Protein AF-A0A7Z0PFW9-F1 (afdb_monomer)

Mean predicted aligned error: 22.23 Å

Sequence (348 aa):
NENALRTKAEQSELEKTNAKVTALENDKLSKTEASNTYATKDELTTVDNKVATKADQSALDSTDAKVTALENDKLSKTEAATTYVTKAQLDALQPAQIGNRIEENKAAIATKLNVNLDNMTELSDVAKTKFISKLSENASLTAPTKAFITDEFLKNNAVDLIKTNIISDTLSITESNKKVKIELNSDIKTRLDEIGTGVISANETKTVSGSTVHNYVEQKMAESQVVASGIANAVAMASLPVNFADGVHSHGLAASYGNYGSNHAFAFGLSGQGLGITYKLAASVNTQAKFSIGAGLGYMFYKQPEVSTTSNDTNYMKLEQENASLRNELNELKAQIMKMQEMIEKLK

Structure (mmCIF, N/CA/C/O backbone):
data_AF-A0A7Z0PFW9-F1
#
_entry.id   AF-A0A7Z0PFW9-F1
#
loop_
_atom_site.group_PDB
_atom_site.id
_atom_site.type_symbol
_atom_site.label_atom_id
_atom_site.label_alt_id
_atom_site.label_comp_id
_atom_site.label_asym_id
_atom_site.label_entity_id
_atom_site.label_seq_id
_atom_site.pdbx_PDB_ins_code
_atom_site.Cartn_x
_atom_site.Cartn_y
_atom_site.Cartn_z
_atom_site.occupancy
_atom_site.B_iso_or_equiv
_atom_site.auth_seq_id
_atom_site.auth_comp_id
_atom_site.auth_asym_id
_atom_site.auth_atom_id
_atom_site.pdbx_PDB_model_num
ATOM 1 N N . ASN A 1 1 ? -23.260 12.959 218.266 1.00 57.00 1 ASN A N 1
ATOM 2 C CA . ASN A 1 1 ? -22.380 11.936 217.659 1.00 57.00 1 ASN A CA 1
ATOM 3 C C . ASN A 1 1 ? -23.174 11.057 216.682 1.00 57.00 1 ASN A C 1
ATOM 5 O O . ASN A 1 1 ? -23.104 9.842 216.750 1.00 57.00 1 ASN A O 1
ATOM 9 N N . GLU A 1 2 ? -23.965 11.665 215.789 1.00 50.12 2 GLU A N 1
ATOM 10 C CA . GLU A 1 2 ? -24.997 10.949 215.005 1.00 50.12 2 GLU A CA 1
ATOM 11 C C . GLU A 1 2 ? -24.858 11.172 213.487 1.00 50.12 2 GLU A C 1
ATOM 13 O O . GLU A 1 2 ? -25.405 10.430 212.679 1.00 50.12 2 GLU A O 1
ATOM 18 N N . ASN A 1 3 ? -24.048 12.157 213.080 1.00 56.00 3 ASN A N 1
ATOM 19 C CA . ASN A 1 3 ? -23.946 12.585 211.685 1.00 56.00 3 ASN A CA 1
ATOM 20 C C . ASN A 1 3 ? -22.956 11.756 210.843 1.00 56.00 3 ASN A C 1
ATOM 22 O O . ASN A 1 3 ? -23.006 11.813 209.625 1.00 56.00 3 ASN A O 1
ATOM 26 N N . ALA A 1 4 ? -22.082 10.960 211.474 1.00 56.81 4 ALA A N 1
ATOM 27 C CA . ALA A 1 4 ? -21.117 10.095 210.779 1.00 56.81 4 ALA A CA 1
ATOM 28 C C . ALA A 1 4 ? -21.651 8.673 210.495 1.00 56.81 4 ALA A C 1
ATOM 30 O O . ALA A 1 4 ? -21.057 7.934 209.713 1.00 56.81 4 ALA A O 1
ATOM 31 N N . LEU A 1 5 ? -22.773 8.281 211.117 1.00 58.00 5 LEU A N 1
ATOM 32 C CA . LEU A 1 5 ? -23.413 6.974 210.909 1.00 58.00 5 LEU A CA 1
ATOM 33 C C . LEU A 1 5 ? -24.487 7.002 209.808 1.00 58.00 5 LEU A C 1
ATOM 35 O O . LEU A 1 5 ? -24.631 6.009 209.098 1.00 58.00 5 LEU A O 1
ATOM 39 N N . ARG A 1 6 ? -25.175 8.135 209.587 1.00 57.66 6 ARG A N 1
ATOM 40 C CA . ARG A 1 6 ? -26.141 8.275 208.475 1.00 57.66 6 ARG A CA 1
ATOM 41 C C . ARG A 1 6 ? -25.475 8.218 207.097 1.00 57.66 6 ARG A C 1
ATOM 43 O O . ARG A 1 6 ? -26.021 7.609 206.186 1.00 57.66 6 ARG A O 1
ATOM 50 N N . THR A 1 7 ? -24.252 8.727 206.966 1.00 59.88 7 THR A N 1
ATOM 51 C CA . THR A 1 7 ? -23.544 8.807 205.676 1.00 59.88 7 THR A CA 1
ATOM 52 C C . THR A 1 7 ? -23.089 7.443 205.140 1.00 59.88 7 THR A C 1
ATOM 54 O O . THR A 1 7 ? -23.019 7.252 203.930 1.00 59.88 7 THR A O 1
ATOM 57 N N . LYS A 1 8 ? -22.818 6.463 206.016 1.00 65.00 8 LYS A N 1
ATOM 58 C CA . LYS A 1 8 ? -22.448 5.095 205.597 1.00 65.00 8 LYS A CA 1
ATOM 59 C C . LYS A 1 8 ? -23.655 4.227 205.233 1.00 65.00 8 LYS A C 1
ATOM 61 O O . LYS A 1 8 ? -23.526 3.345 204.389 1.00 65.00 8 LYS A O 1
ATOM 66 N N . ALA A 1 9 ? -24.816 4.475 205.841 1.00 66.00 9 ALA A N 1
ATOM 67 C CA . ALA A 1 9 ? -26.046 3.752 205.519 1.00 66.00 9 ALA A CA 1
ATOM 68 C C . ALA A 1 9 ? -26.617 4.180 204.154 1.00 66.00 9 ALA A C 1
ATOM 70 O O . ALA A 1 9 ? -27.020 3.330 203.365 1.00 66.00 9 ALA A O 1
ATOM 71 N N . GLU A 1 10 ? -26.566 5.476 203.835 1.00 64.62 10 GLU A N 1
ATOM 72 C CA . GLU A 1 10 ? -27.053 6.007 202.553 1.00 64.62 10 GLU A CA 1
ATOM 73 C C . GLU A 1 10 ? -26.174 5.582 201.362 1.00 64.62 10 GLU A C 1
ATOM 75 O O . GLU A 1 10 ? -26.704 5.294 200.292 1.00 64.62 10 GLU A O 1
ATOM 80 N N . GLN A 1 11 ? -24.854 5.434 201.541 1.00 63.44 11 GLN A N 1
ATOM 81 C CA . GLN A 1 11 ? -23.968 4.929 200.478 1.00 63.44 11 GLN A CA 1
ATOM 82 C C . GLN A 1 11 ? -24.174 3.437 200.171 1.00 63.44 11 GLN A C 1
ATOM 84 O O . GLN A 1 11 ? -24.093 3.040 199.010 1.00 63.44 11 GLN A O 1
ATOM 89 N N . SER A 1 12 ? -24.500 2.614 201.173 1.00 71.06 12 SER A N 1
ATOM 90 C CA . SER A 1 12 ? -24.729 1.176 200.962 1.00 71.06 12 SER A CA 1
ATOM 91 C C . SER A 1 12 ? -26.055 0.882 200.241 1.00 71.06 12 SER A C 1
ATOM 93 O O . SER A 1 12 ? -26.127 -0.043 199.429 1.00 71.06 12 SER A O 1
ATOM 95 N N . GLU A 1 13 ? -27.092 1.689 200.483 1.00 68.50 13 GLU A N 1
ATOM 96 C CA . GLU A 1 13 ? -28.357 1.623 199.733 1.00 68.50 13 GLU A CA 1
ATOM 97 C C . GLU A 1 13 ? -28.208 2.161 198.300 1.00 68.50 13 GLU A C 1
ATOM 99 O O . GLU A 1 13 ? -28.819 1.624 197.368 1.00 68.50 13 GLU A O 1
ATOM 104 N N . LEU A 1 14 ? -27.326 3.148 198.094 1.00 59.31 14 LEU A N 1
ATOM 105 C CA . LEU A 1 14 ? -26.961 3.629 196.761 1.00 59.31 14 LEU A CA 1
ATOM 106 C C . LEU A 1 14 ? -26.296 2.523 195.919 1.00 59.31 14 LEU A C 1
ATOM 108 O O . LEU A 1 14 ? -26.644 2.346 194.753 1.00 59.31 14 LEU A O 1
ATOM 112 N N . GLU A 1 15 ? -25.402 1.722 196.505 1.00 67.00 15 GLU A N 1
ATOM 113 C CA . GLU A 1 15 ? -24.700 0.638 195.796 1.00 67.00 15 GLU A CA 1
ATOM 114 C C . GLU A 1 15 ? -25.609 -0.549 195.435 1.00 67.00 15 GLU A C 1
ATOM 116 O O . GLU A 1 15 ? -25.518 -1.091 194.330 1.00 67.00 15 GLU A O 1
ATOM 121 N N . LYS A 1 16 ? -26.549 -0.925 196.312 1.00 70.88 16 LYS A N 1
ATOM 122 C CA . LYS A 1 16 ? -27.520 -2.000 196.021 1.00 70.88 16 LYS A CA 1
ATOM 123 C C . LYS A 1 16 ? -28.557 -1.599 194.974 1.00 70.88 16 LYS A C 1
ATOM 125 O O . LYS A 1 16 ? -28.974 -2.441 194.175 1.00 70.88 16 LYS A O 1
ATOM 130 N N . THR A 1 17 ? -28.967 -0.333 194.963 1.00 63.34 17 THR A N 1
ATOM 131 C CA . THR A 1 17 ? -29.949 0.183 193.998 1.00 63.34 17 THR A CA 1
ATOM 132 C C . THR A 1 17 ? -29.336 0.295 192.601 1.00 63.34 17 THR A C 1
ATOM 134 O O . THR A 1 17 ? -29.945 -0.156 191.630 1.00 63.34 17 THR A O 1
ATOM 137 N N . ASN A 1 18 ? -28.090 0.769 192.489 1.00 63.44 18 ASN A N 1
ATOM 138 C CA . ASN A 1 18 ? -27.411 0.890 191.195 1.00 63.44 18 ASN A CA 1
ATOM 139 C C . ASN A 1 18 ? -27.077 -0.469 190.560 1.00 63.44 18 ASN A C 1
ATOM 141 O O . ASN A 1 18 ? -27.227 -0.642 189.347 1.00 63.44 18 ASN A O 1
ATOM 145 N N . ALA A 1 19 ? -26.699 -1.467 191.368 1.00 67.69 19 ALA A N 1
ATOM 146 C CA . ALA A 1 19 ? -26.448 -2.819 190.866 1.00 67.69 19 ALA A CA 1
ATOM 147 C C . ALA A 1 19 ? -27.725 -3.482 190.302 1.00 67.69 19 ALA A C 1
ATOM 149 O O . ALA A 1 19 ? -27.658 -4.224 189.323 1.00 67.69 19 ALA A O 1
ATOM 150 N N . LYS A 1 20 ? -28.903 -3.177 190.867 1.00 64.25 20 LYS A N 1
ATOM 151 C CA . LYS A 1 20 ? -30.201 -3.698 190.399 1.00 64.25 20 LYS A CA 1
ATOM 152 C C . LYS A 1 20 ? -30.701 -3.036 189.114 1.00 64.25 20 LYS A C 1
ATOM 154 O O . LYS A 1 20 ? -31.258 -3.730 188.267 1.00 64.25 20 LYS A O 1
ATOM 159 N N . VAL A 1 21 ? -30.502 -1.728 188.952 1.00 60.81 21 VAL A N 1
ATOM 160 C CA . VAL A 1 21 ? -30.903 -1.011 187.727 1.00 60.81 21 VAL A CA 1
ATOM 161 C C . VAL A 1 21 ? -30.026 -1.432 186.546 1.00 60.81 21 VAL A C 1
ATOM 163 O O . VAL A 1 21 ? -30.547 -1.772 185.487 1.00 60.81 21 VAL A O 1
ATOM 166 N N . THR A 1 22 ? -28.719 -1.579 186.773 1.00 60.53 22 THR A N 1
ATOM 167 C CA . THR A 1 22 ? -27.777 -2.027 185.732 1.00 60.53 22 THR A CA 1
ATOM 168 C C . THR A 1 22 ? -28.041 -3.476 185.282 1.00 60.53 22 THR A C 1
ATOM 170 O O . THR A 1 22 ? -27.814 -3.826 184.124 1.00 60.53 22 THR A O 1
ATOM 173 N N . ALA A 1 23 ? -28.577 -4.333 186.163 1.00 58.25 23 ALA A N 1
ATOM 174 C CA . ALA A 1 23 ? -29.017 -5.682 185.795 1.00 58.25 23 ALA A CA 1
ATOM 175 C C . ALA A 1 23 ? -30.348 -5.694 185.007 1.00 58.25 23 ALA A C 1
ATOM 177 O O . ALA A 1 23 ? -30.547 -6.571 184.170 1.00 58.25 23 ALA A O 1
ATOM 178 N N . LEU A 1 24 ? -31.238 -4.716 185.230 1.00 55.34 24 LEU A N 1
ATOM 179 C CA . LEU A 1 24 ? -32.519 -4.578 184.518 1.00 55.34 24 LEU A CA 1
ATOM 180 C C . LEU A 1 24 ? -32.370 -3.965 183.118 1.00 55.34 24 LEU A C 1
ATOM 182 O O . LEU A 1 24 ? -33.106 -4.349 182.208 1.00 55.34 24 LEU A O 1
ATOM 186 N N . GLU A 1 25 ? -31.427 -3.045 182.922 1.00 55.88 25 GLU A N 1
ATOM 187 C CA . GLU A 1 25 ? -31.182 -2.437 181.607 1.00 55.88 25 GLU A CA 1
ATOM 188 C C . GLU A 1 25 ? -30.473 -3.400 180.646 1.00 55.88 25 GLU A C 1
ATOM 190 O O . GLU A 1 25 ? -30.811 -3.440 179.465 1.00 55.88 25 GLU A O 1
ATOM 195 N N . ASN A 1 26 ? -29.589 -4.268 181.146 1.00 54.38 26 ASN A N 1
ATOM 196 C CA . ASN A 1 26 ? -28.882 -5.223 180.288 1.00 54.38 26 ASN A CA 1
ATOM 197 C C . ASN A 1 26 ? -29.713 -6.466 179.917 1.00 54.38 26 ASN A C 1
ATOM 199 O O . ASN A 1 26 ? -29.501 -7.032 178.845 1.00 54.38 26 ASN A O 1
ATOM 203 N N . ASP A 1 27 ? -30.697 -6.870 180.729 1.00 49.06 27 ASP A N 1
ATOM 204 C CA . ASP A 1 27 ? -31.574 -8.006 180.395 1.00 49.06 27 ASP A CA 1
ATOM 205 C C . ASP A 1 27 ? -32.727 -7.603 179.449 1.00 49.06 27 ASP A C 1
ATOM 207 O O . ASP A 1 27 ? -33.167 -8.425 178.648 1.00 49.06 27 ASP A O 1
ATOM 211 N N . LYS A 1 28 ? -33.160 -6.326 179.448 1.00 50.00 28 LYS A N 1
ATOM 212 C CA . LYS A 1 28 ? -34.142 -5.804 178.470 1.00 50.00 28 LYS A CA 1
ATOM 213 C C . LYS A 1 28 ? -33.554 -5.461 177.101 1.00 50.00 28 LYS A C 1
ATOM 215 O O . LYS A 1 28 ? -34.308 -5.460 176.133 1.00 50.00 28 LYS A O 1
ATOM 220 N N . LEU A 1 29 ? -32.257 -5.154 177.005 1.00 49.47 29 LEU A N 1
ATOM 221 C CA . LEU A 1 29 ? -31.643 -4.788 175.722 1.00 49.47 29 LEU A CA 1
ATOM 222 C C . LEU A 1 29 ? -30.994 -5.963 174.975 1.00 49.47 29 LEU A C 1
ATOM 224 O O . LEU A 1 29 ? -30.866 -5.887 173.758 1.00 49.47 29 LEU A O 1
ATOM 228 N N . SER A 1 30 ? -30.572 -7.032 175.664 1.00 49.16 30 SER A N 1
ATOM 229 C CA . SER A 1 30 ? -29.697 -8.053 175.058 1.00 49.16 30 SER A CA 1
ATOM 230 C C . SER A 1 30 ? -30.355 -9.401 174.764 1.00 49.16 30 SER A C 1
ATOM 232 O O . SER A 1 30 ? -29.762 -10.200 174.039 1.00 49.16 30 SER A O 1
ATOM 234 N N . LYS A 1 31 ? -31.531 -9.708 175.318 1.00 40.88 31 LYS A N 1
ATOM 235 C CA . LYS A 1 31 ? -32.184 -10.999 175.083 1.00 40.88 31 LYS A CA 1
ATOM 236 C C . LYS A 1 31 ? -33.508 -10.782 174.380 1.00 40.88 31 LYS A C 1
ATOM 238 O O . LYS A 1 31 ? -34.440 -10.265 174.989 1.00 40.88 31 LYS A O 1
ATOM 243 N N . THR A 1 32 ? -33.607 -11.334 173.171 1.00 35.94 32 THR A N 1
ATOM 244 C CA . THR A 1 32 ? -34.844 -11.544 172.399 1.00 35.94 32 THR A CA 1
ATOM 245 C C . THR A 1 32 ? -35.189 -10.318 171.533 1.00 35.94 32 THR A C 1
ATOM 247 O O . THR A 1 32 ? -36.011 -9.500 171.909 1.00 35.94 32 THR A O 1
ATOM 250 N N . GLU A 1 33 ? -34.630 -10.090 170.338 1.00 50.50 33 GLU A N 1
ATOM 251 C CA . GLU A 1 33 ? -34.279 -11.040 169.257 1.00 50.50 33 GLU A CA 1
ATOM 252 C C . GLU A 1 33 ? -35.345 -12.112 168.960 1.00 50.50 33 GLU A C 1
ATOM 254 O O . GLU A 1 33 ? -35.126 -13.036 168.183 1.00 50.50 33 GLU A O 1
ATOM 259 N N . ALA A 1 34 ? -36.561 -11.942 169.481 1.00 32.44 34 ALA A N 1
ATOM 260 C CA . ALA A 1 34 ? -37.733 -12.624 168.962 1.00 32.44 34 ALA A CA 1
ATOM 261 C C . ALA A 1 34 ? -38.956 -11.707 169.039 1.00 32.44 34 ALA A C 1
ATOM 263 O O . ALA A 1 34 ? -39.280 -11.161 170.088 1.00 32.44 34 ALA A O 1
ATOM 264 N N . SER A 1 35 ? -39.653 -11.647 167.906 1.00 31.34 35 SER A N 1
ATOM 265 C CA . SER A 1 35 ? -41.076 -11.336 167.764 1.00 31.34 35 SER A CA 1
ATOM 266 C C . SER A 1 35 ? -41.546 -9.871 167.738 1.00 31.34 35 SER A C 1
ATOM 268 O O . SER A 1 35 ? -41.726 -9.239 168.770 1.00 31.34 35 SER A O 1
ATOM 270 N N . ASN A 1 36 ? -42.011 -9.499 166.528 1.00 34.84 36 ASN A N 1
ATOM 271 C CA . ASN A 1 36 ? -43.348 -8.929 166.239 1.00 34.84 36 ASN A CA 1
ATOM 272 C C . ASN A 1 36 ? -43.517 -7.393 166.403 1.00 34.84 36 ASN A C 1
ATOM 274 O O . ASN A 1 36 ? -43.193 -6.853 167.448 1.00 34.84 36 ASN A O 1
ATOM 278 N N . THR A 1 37 ? -44.040 -6.592 165.452 1.00 34.38 37 THR A N 1
ATOM 279 C CA . THR A 1 37 ? -44.914 -6.824 164.273 1.00 34.38 37 THR A CA 1
ATOM 280 C C . THR A 1 37 ? -44.815 -5.651 163.267 1.00 34.38 37 THR A C 1
ATOM 282 O O . THR A 1 37 ? -44.664 -4.502 163.670 1.00 34.38 37 THR A O 1
ATOM 285 N N . TYR A 1 38 ? -44.946 -5.949 161.967 1.00 38.47 38 TYR A N 1
ATOM 286 C CA . TYR A 1 38 ? -45.033 -5.026 160.818 1.00 38.47 38 TYR A CA 1
ATOM 287 C C . TYR A 1 38 ? -46.403 -4.322 160.674 1.00 38.47 38 TYR A C 1
ATOM 289 O O . TYR A 1 38 ? -47.430 -4.941 160.932 1.00 38.47 38 TYR A O 1
ATOM 297 N N . ALA A 1 39 ? -46.422 -3.125 160.072 1.00 37.81 39 ALA A N 1
ATOM 298 C CA . ALA A 1 39 ? -47.445 -2.727 159.089 1.00 37.81 39 ALA A CA 1
ATOM 299 C C . ALA A 1 39 ? -46.747 -2.725 157.709 1.00 37.81 39 ALA A C 1
ATOM 301 O O . ALA A 1 39 ? -45.765 -2.013 157.525 1.00 37.81 39 ALA A O 1
ATOM 302 N N . THR A 1 40 ? -46.821 -3.824 156.951 1.00 44.41 40 THR A N 1
ATOM 303 C CA . THR A 1 40 ? -47.785 -4.292 155.927 1.00 44.41 40 THR A CA 1
ATOM 304 C C . THR A 1 40 ? -47.732 -3.568 154.576 1.00 44.41 40 THR A C 1
ATOM 306 O O . THR A 1 40 ? -47.737 -2.348 154.463 1.00 44.41 40 THR A O 1
ATOM 309 N N . LYS A 1 41 ? -47.673 -4.404 153.533 1.00 49.12 41 LYS A N 1
ATOM 310 C CA . LYS A 1 41 ? -47.563 -4.110 152.098 1.00 49.12 41 LYS A CA 1
ATOM 311 C C . LYS A 1 41 ? -48.699 -3.222 151.563 1.00 49.12 41 LYS A C 1
ATOM 313 O O . LYS A 1 41 ? -48.503 -2.538 150.564 1.00 49.12 41 LYS A O 1
ATOM 318 N N . ASP A 1 42 ? -49.826 -3.184 152.272 1.00 52.62 42 ASP A N 1
ATOM 319 C CA . ASP A 1 42 ? -51.060 -2.543 151.819 1.00 52.62 42 ASP A CA 1
ATOM 320 C C . ASP A 1 42 ? -51.065 -1.012 152.027 1.00 52.62 42 ASP A C 1
ATOM 322 O O . ASP A 1 42 ? -51.610 -0.243 151.223 1.00 52.62 42 ASP A O 1
ATOM 326 N N . GLU A 1 43 ? -50.375 -0.530 153.063 1.00 47.84 43 GLU A N 1
ATOM 327 C CA . GLU A 1 43 ? -50.256 0.909 153.338 1.00 47.84 43 GLU A CA 1
ATOM 328 C C . GLU A 1 43 ? -49.265 1.588 152.378 1.00 47.84 43 GLU A C 1
ATOM 330 O O . GLU A 1 43 ? -49.479 2.734 151.973 1.00 47.84 43 GLU A O 1
ATOM 335 N N . LEU A 1 44 ? -48.252 0.854 151.895 1.00 47.38 44 LEU A N 1
ATOM 336 C CA . LEU A 1 44 ? -47.372 1.325 150.821 1.00 47.38 44 LEU A CA 1
ATOM 337 C C . LEU A 1 44 ? -48.036 1.244 149.433 1.00 47.38 44 LEU A C 1
ATOM 339 O O . LEU A 1 44 ? -47.799 2.134 148.617 1.00 47.38 44 LEU A O 1
ATOM 343 N N . THR A 1 45 ? -48.936 0.280 149.172 1.00 53.41 45 THR A N 1
ATOM 344 C CA . THR A 1 45 ? -49.738 0.274 147.924 1.00 53.41 45 THR A CA 1
ATOM 345 C C . THR A 1 45 ? -50.692 1.464 147.809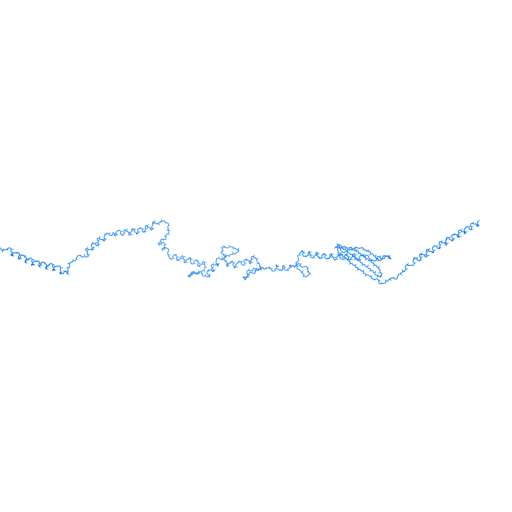 1.00 53.41 45 THR A C 1
ATOM 347 O O . THR A 1 45 ? -51.091 1.838 146.711 1.00 53.41 45 THR A O 1
ATOM 350 N N . THR A 1 46 ? -51.031 2.135 148.912 1.00 53.81 46 THR A N 1
ATOM 351 C CA . THR A 1 46 ? -51.832 3.373 148.853 1.00 53.81 46 THR A CA 1
ATOM 352 C C . THR A 1 46 ? -50.997 4.573 148.378 1.00 53.81 46 THR A C 1
ATOM 354 O O . THR A 1 46 ? -51.527 5.490 147.749 1.00 53.81 46 THR A O 1
ATOM 357 N N . VAL A 1 47 ? -49.678 4.552 148.605 1.00 51.81 47 VAL A N 1
ATOM 358 C CA . VAL A 1 47 ? -48.731 5.522 148.024 1.00 51.81 47 VAL A CA 1
ATOM 359 C C . VAL A 1 47 ? -48.426 5.167 146.562 1.00 51.81 47 VAL A C 1
ATOM 361 O O . VAL A 1 47 ? -48.409 6.067 145.722 1.00 51.81 47 VAL A O 1
ATOM 364 N N . ASP A 1 48 ? -48.321 3.873 146.245 1.00 46.94 48 ASP A N 1
ATOM 365 C CA . ASP A 1 48 ? -48.236 3.329 144.876 1.00 46.94 48 ASP A CA 1
ATOM 366 C C . ASP A 1 48 ? -49.439 3.787 144.012 1.00 46.94 48 ASP A C 1
ATOM 368 O O . ASP A 1 48 ? -49.274 4.291 142.900 1.00 46.94 48 ASP A O 1
ATOM 372 N N . ASN A 1 49 ? -50.651 3.804 144.584 1.00 50.72 49 ASN A N 1
ATOM 373 C CA . ASN A 1 49 ? -51.875 4.245 143.899 1.00 50.72 49 ASN A CA 1
ATOM 374 C C . ASN A 1 49 ? -52.064 5.773 143.795 1.00 50.72 49 ASN A C 1
ATOM 376 O O . ASN A 1 49 ? -52.862 6.227 142.977 1.00 50.72 49 ASN A O 1
ATOM 380 N N . LYS A 1 50 ? -51.346 6.593 144.577 1.00 49.09 50 LYS A N 1
ATOM 381 C CA . LYS A 1 50 ? -51.405 8.072 144.480 1.00 49.09 50 LYS A CA 1
ATOM 382 C C . LYS A 1 50 ? -50.361 8.643 143.515 1.00 49.09 50 LYS A C 1
ATOM 384 O O . LYS A 1 50 ? -50.543 9.741 142.982 1.00 49.09 50 LYS A O 1
ATOM 389 N N . VAL A 1 51 ? -49.283 7.896 143.269 1.00 51.28 51 VAL A N 1
ATOM 390 C CA . VAL A 1 51 ? -48.294 8.193 142.220 1.00 51.28 51 VAL A CA 1
ATOM 391 C C . VAL A 1 51 ? -48.801 7.725 140.847 1.00 51.28 51 VAL A C 1
ATOM 393 O O . VAL A 1 51 ? -48.571 8.419 139.857 1.00 51.28 51 VAL A O 1
ATOM 396 N N . ALA A 1 52 ? -49.623 6.667 140.800 1.00 49.22 52 ALA A N 1
ATOM 397 C CA . ALA A 1 52 ? -50.350 6.228 139.602 1.00 49.22 52 ALA A CA 1
ATOM 398 C C . ALA A 1 52 ? -51.342 7.269 139.023 1.00 49.22 52 ALA A C 1
ATOM 400 O O . ALA A 1 52 ? -51.781 7.131 137.888 1.00 49.22 52 ALA A O 1
ATOM 401 N N . THR A 1 53 ? -51.675 8.339 139.757 1.00 49.38 53 THR A N 1
ATOM 402 C CA . THR A 1 53 ? -52.678 9.347 139.346 1.00 49.38 53 THR A CA 1
ATOM 403 C C . THR A 1 53 ? -52.105 10.699 138.885 1.00 49.38 53 THR A C 1
ATOM 405 O O . THR A 1 53 ? -52.847 11.675 138.812 1.00 49.38 53 THR A O 1
ATOM 408 N N . LYS A 1 54 ? -50.796 10.809 138.594 1.00 45.59 54 LYS A N 1
ATOM 409 C CA . LYS A 1 54 ? -50.179 12.053 138.059 1.00 45.59 54 LYS A CA 1
ATOM 410 C C . LYS A 1 54 ? -49.382 11.902 136.759 1.00 45.59 54 LYS A C 1
ATOM 412 O O . LYS A 1 54 ? -48.914 12.906 136.227 1.00 45.59 54 LYS A O 1
ATOM 417 N N . ALA A 1 55 ? -49.276 10.694 136.215 1.00 51.09 55 ALA A N 1
ATOM 418 C CA . ALA A 1 55 ? -49.070 10.515 134.784 1.00 51.09 55 ALA A CA 1
ATOM 419 C C . ALA A 1 55 ? -50.467 10.414 134.162 1.00 51.09 55 ALA A C 1
ATOM 421 O O . ALA A 1 55 ? -51.096 9.364 134.207 1.00 51.09 55 ALA A O 1
ATOM 422 N N . ASP A 1 56 ? -51.001 11.545 133.703 1.00 53.31 56 ASP A N 1
ATOM 423 C CA . ASP A 1 56 ? -52.322 11.641 133.084 1.00 53.31 56 ASP A CA 1
ATOM 424 C C . ASP A 1 56 ? -52.443 10.633 131.926 1.00 53.31 56 ASP A C 1
ATOM 426 O O . ASP A 1 56 ? -51.919 10.859 130.834 1.00 53.31 56 ASP A O 1
ATOM 430 N N . GLN A 1 57 ? -53.172 9.534 132.132 1.00 54.19 57 GLN A N 1
ATOM 431 C CA . GLN A 1 57 ? -53.583 8.640 131.044 1.00 54.19 57 GLN A CA 1
ATOM 432 C C . GLN A 1 57 ? -54.356 9.431 129.971 1.00 54.19 57 GLN A C 1
ATOM 434 O O . GLN A 1 57 ? -54.217 9.167 128.786 1.00 54.19 57 GLN A O 1
ATOM 439 N N . SER A 1 58 ? -55.057 10.501 130.368 1.00 55.81 58 SER A N 1
ATOM 440 C CA . SER A 1 58 ? -55.689 11.465 129.459 1.00 55.81 58 SER A CA 1
ATOM 441 C C . SER A 1 58 ? -54.686 12.256 128.597 1.00 55.81 58 SER A C 1
ATOM 443 O O . SER A 1 58 ? -54.974 12.581 127.446 1.00 55.81 58 SER A O 1
ATOM 445 N N . ALA A 1 59 ? -53.482 12.535 129.109 1.00 55.34 59 ALA A N 1
ATOM 446 C CA . ALA A 1 59 ? -52.406 13.189 128.372 1.00 55.34 59 ALA A CA 1
ATOM 447 C C . ALA A 1 59 ? -51.696 12.200 127.443 1.00 55.34 59 ALA A C 1
ATOM 449 O O . ALA A 1 59 ? -51.311 12.603 126.346 1.00 55.34 59 ALA A O 1
ATOM 450 N N . LEU A 1 60 ? -51.586 10.925 127.830 1.00 53.75 60 LEU A N 1
ATOM 451 C CA . LEU A 1 60 ? -51.042 9.857 126.988 1.00 53.75 60 LEU A CA 1
ATOM 452 C C . LEU A 1 60 ? -52.003 9.507 125.838 1.00 53.75 60 LEU A C 1
ATOM 454 O O . LEU A 1 60 ? -51.589 9.539 124.684 1.00 53.75 60 LEU A O 1
ATOM 458 N N . ASP A 1 61 ? -53.298 9.350 126.122 1.00 59.19 61 ASP A N 1
ATOM 459 C CA . ASP A 1 61 ? -54.340 9.089 125.120 1.00 59.19 61 ASP A CA 1
ATOM 460 C C . ASP A 1 61 ? -54.572 10.311 124.207 1.00 59.19 61 ASP A C 1
ATOM 462 O O . ASP A 1 61 ? -54.809 10.162 123.007 1.00 59.19 61 ASP A O 1
ATOM 466 N N . SER A 1 62 ? -54.438 11.546 124.723 1.00 56.75 62 SER A N 1
ATOM 467 C CA . SER A 1 62 ? -54.473 12.749 123.870 1.00 56.75 62 SER A CA 1
ATOM 468 C C . SER A 1 62 ?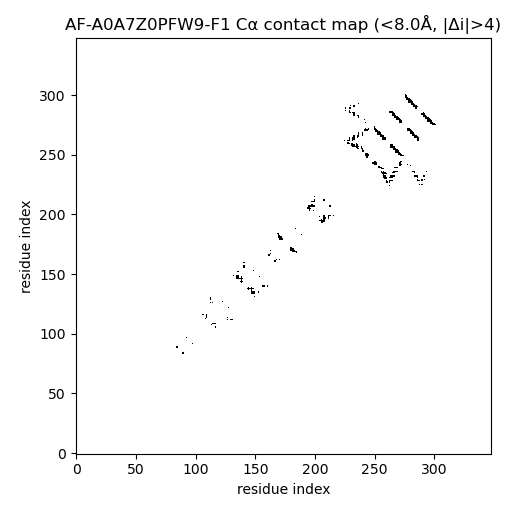 -53.196 12.941 123.052 1.00 56.75 62 SER A C 1
ATOM 470 O O . SER A 1 62 ? -53.251 13.589 122.008 1.00 56.75 62 SER A O 1
ATOM 472 N N . THR A 1 63 ? -52.057 12.400 123.497 1.00 56.41 63 THR A N 1
ATOM 473 C CA . THR A 1 63 ? -50.803 12.415 122.731 1.00 56.41 63 THR A CA 1
ATOM 474 C C . THR A 1 63 ? -50.860 11.374 121.623 1.00 56.41 63 THR A C 1
ATOM 476 O O . THR A 1 63 ? -50.526 11.722 120.499 1.00 56.41 63 THR A O 1
ATOM 479 N N . ASP A 1 64 ? -51.395 10.179 121.876 1.00 57.59 64 ASP A N 1
ATOM 480 C CA . ASP A 1 64 ? -51.631 9.163 120.842 1.00 57.59 64 ASP A CA 1
ATOM 481 C C . ASP A 1 64 ? -52.661 9.650 119.812 1.00 57.59 64 ASP A C 1
ATOM 483 O O . ASP A 1 64 ? -52.394 9.642 118.613 1.00 57.59 64 ASP A O 1
ATOM 487 N N . ALA A 1 65 ? -53.778 10.239 120.258 1.00 59.09 65 ALA A N 1
ATOM 488 C CA . ALA A 1 65 ? -54.761 10.837 119.354 1.00 59.09 65 ALA A CA 1
ATOM 489 C C . ALA A 1 65 ? -54.205 12.044 118.571 1.00 59.09 65 ALA A C 1
ATOM 491 O O . ALA A 1 65 ? -54.558 12.232 117.406 1.00 59.09 65 ALA A O 1
ATOM 492 N N . LYS A 1 66 ? -53.316 12.859 119.163 1.00 59.81 66 LYS A N 1
ATOM 493 C CA . LYS A 1 66 ? -52.628 13.959 118.459 1.00 59.81 66 LYS A CA 1
ATOM 494 C C . LYS A 1 66 ? -51.531 13.464 117.523 1.00 59.81 66 LYS A C 1
ATOM 496 O O . LYS A 1 66 ? -51.338 14.096 116.493 1.00 59.81 66 LYS A O 1
ATOM 501 N N . VAL A 1 67 ? -50.841 12.368 117.835 1.00 59.22 67 VAL A N 1
ATOM 502 C CA . VAL A 1 67 ? -49.849 11.727 116.958 1.00 59.22 67 VAL A CA 1
ATOM 503 C C . VAL A 1 67 ? -50.557 11.097 115.762 1.00 59.22 67 VAL A C 1
ATOM 505 O O . VAL A 1 67 ? -50.191 11.408 114.634 1.00 59.22 67 VAL A O 1
ATOM 508 N N . THR A 1 68 ? -51.656 10.367 115.969 1.00 59.91 68 THR A N 1
ATOM 509 C CA . THR A 1 68 ? -52.485 9.827 114.879 1.00 59.91 68 THR A CA 1
ATOM 510 C C . THR A 1 68 ? -53.153 10.939 114.056 1.00 59.91 68 THR A C 1
ATOM 512 O O . THR A 1 68 ? -53.243 10.841 112.833 1.00 59.91 68 THR A O 1
ATOM 515 N N . ALA A 1 69 ? -53.589 12.038 114.684 1.00 60.12 69 ALA A N 1
ATOM 516 C CA . ALA A 1 69 ? -54.115 13.199 113.964 1.00 60.12 69 ALA A CA 1
ATOM 517 C C . ALA A 1 69 ? -53.020 13.972 113.206 1.00 60.12 69 ALA A C 1
ATOM 519 O O . ALA A 1 69 ? -53.284 14.429 112.103 1.00 60.12 69 ALA A O 1
ATOM 520 N N . LEU A 1 70 ? -51.795 14.090 113.734 1.00 56.28 70 LEU A N 1
ATOM 521 C CA . LEU A 1 70 ? -50.653 14.717 113.050 1.00 56.28 70 LEU A CA 1
ATOM 522 C C . LEU A 1 70 ? -50.094 13.844 111.919 1.00 56.28 70 LEU A C 1
ATOM 524 O O . LEU A 1 70 ? -49.657 14.395 110.911 1.00 56.28 70 LEU A O 1
ATOM 528 N N . GLU A 1 71 ? -50.117 12.517 112.051 1.00 55.16 71 GLU A N 1
ATOM 529 C CA . GLU A 1 71 ? -49.773 11.579 110.975 1.00 55.16 71 GLU A CA 1
ATOM 530 C C . GLU A 1 71 ? -50.801 11.646 109.842 1.00 55.16 71 GLU A C 1
ATOM 532 O O . GLU A 1 71 ? -50.409 11.764 108.683 1.00 55.16 71 GLU A O 1
ATOM 537 N N . ASN A 1 72 ? -52.098 11.700 110.162 1.00 54.44 72 ASN A N 1
ATOM 538 C CA . ASN A 1 72 ? -53.159 11.862 109.164 1.00 54.44 72 ASN A CA 1
ATOM 539 C C . ASN A 1 72 ? -53.213 13.284 108.558 1.00 54.44 72 ASN A C 1
ATOM 541 O O . ASN A 1 72 ? -53.491 13.432 107.368 1.00 54.44 72 ASN A O 1
ATOM 545 N N . ASP A 1 73 ? -52.891 14.338 109.321 1.00 49.75 73 ASP A N 1
ATOM 546 C CA . ASP A 1 73 ? -52.857 15.726 108.827 1.00 49.75 73 ASP A CA 1
ATOM 547 C C . ASP A 1 73 ? -51.595 16.011 107.986 1.00 49.75 73 ASP A C 1
ATOM 549 O O . ASP A 1 73 ? -51.695 16.667 106.950 1.00 49.75 73 ASP A O 1
ATOM 553 N N . LYS A 1 74 ? -50.424 15.445 108.337 1.00 49.66 74 LYS A N 1
ATOM 554 C CA . LYS A 1 74 ? -49.213 15.486 107.484 1.00 49.66 74 LYS A CA 1
ATOM 555 C C . LYS A 1 74 ? -49.373 14.687 106.190 1.00 49.66 74 LYS A C 1
ATOM 557 O O . LYS A 1 74 ? -48.768 15.072 105.187 1.00 49.66 74 LYS A O 1
ATOM 562 N N . LEU A 1 75 ? -50.189 13.627 106.195 1.00 45.44 75 LEU A N 1
ATOM 563 C CA . LEU A 1 75 ? -50.547 12.888 104.981 1.00 45.44 75 LEU A CA 1
ATOM 564 C C . LEU A 1 75 ? -51.534 13.660 104.090 1.00 45.44 75 LEU A C 1
ATOM 566 O O . LEU A 1 75 ? -51.501 13.469 102.879 1.00 45.44 75 LEU A O 1
ATOM 570 N N . SER A 1 76 ? -52.382 14.534 104.655 1.00 48.69 76 SER A N 1
ATOM 571 C CA . SER A 1 76 ? -53.383 15.290 103.878 1.00 48.69 76 SER A CA 1
ATOM 572 C C . SER A 1 76 ? -52.948 16.699 103.450 1.00 48.69 76 SER A C 1
ATOM 574 O O . SER A 1 76 ? -53.484 17.223 102.481 1.00 48.69 76 SER A O 1
ATOM 576 N N . LYS A 1 77 ? -51.962 17.322 104.119 1.00 46.91 77 LYS A N 1
ATOM 577 C CA . LYS A 1 77 ? -51.590 18.736 103.878 1.00 46.91 77 LYS A CA 1
ATOM 578 C C . LYS A 1 77 ? -50.252 18.985 103.185 1.00 46.91 77 LYS A C 1
ATOM 580 O O . LYS A 1 77 ? -49.915 20.141 102.948 1.00 46.91 77 LYS A O 1
ATOM 585 N N . THR A 1 78 ? -49.521 17.947 102.779 1.00 41.53 78 THR A N 1
ATOM 586 C CA . THR A 1 78 ? -48.426 18.111 101.799 1.00 41.53 78 THR A CA 1
ATOM 587 C C . THR A 1 78 ? -48.922 17.793 100.385 1.00 41.53 78 THR A C 1
ATOM 589 O O . THR A 1 78 ? -48.277 17.096 99.608 1.00 41.53 78 THR A O 1
ATOM 592 N N . GLU A 1 79 ? -50.092 18.330 100.038 1.00 47.38 79 GLU A N 1
ATOM 593 C CA . GLU A 1 79 ? -50.520 18.541 98.658 1.00 47.38 79 GLU A CA 1
ATOM 594 C C . GLU A 1 79 ? -49.749 19.734 98.078 1.00 47.38 79 GLU A C 1
ATOM 596 O O . GLU A 1 79 ? -50.249 20.846 97.935 1.00 47.38 79 GLU A O 1
ATOM 601 N N . ALA A 1 80 ? -48.486 19.497 97.741 1.00 42.97 80 ALA A N 1
ATOM 602 C CA . ALA A 1 80 ? -47.788 20.283 96.738 1.00 42.97 80 ALA A CA 1
ATOM 603 C C . ALA A 1 80 ? -46.934 19.326 95.901 1.00 42.97 80 ALA A C 1
ATOM 605 O O . ALA A 1 80 ? -45.774 19.061 96.194 1.00 42.97 80 ALA A O 1
ATOM 606 N N . ALA A 1 81 ? -47.571 18.791 94.858 1.00 49.31 81 ALA A N 1
ATOM 607 C CA . ALA A 1 81 ? -46.935 18.263 93.656 1.00 49.31 81 ALA A CA 1
ATOM 608 C C . ALA A 1 81 ? -45.828 17.209 93.859 1.00 49.31 81 ALA A C 1
ATOM 610 O O . ALA A 1 81 ? -44.681 17.418 93.487 1.00 49.31 81 ALA A O 1
ATOM 611 N N . THR A 1 82 ? -46.187 16.019 94.338 1.00 40.50 82 THR A N 1
ATOM 612 C CA . THR A 1 82 ? -45.546 14.771 93.886 1.00 40.50 82 THR A CA 1
ATOM 613 C C . THR A 1 82 ? -46.561 13.636 93.984 1.00 40.50 82 THR A C 1
ATOM 615 O O . THR A 1 82 ? -47.053 13.309 95.059 1.00 40.50 82 THR A O 1
ATOM 618 N N . THR A 1 83 ? -46.930 13.059 92.841 1.00 43.66 83 THR A N 1
ATOM 619 C CA . THR A 1 83 ? -47.834 11.908 92.753 1.00 43.66 83 THR A CA 1
ATOM 620 C C . THR A 1 83 ? -47.134 10.673 93.322 1.00 43.66 83 THR A C 1
ATOM 622 O O . THR A 1 83 ? -46.484 9.933 92.588 1.00 43.66 83 THR A O 1
ATOM 625 N N . TYR A 1 84 ? -47.240 10.446 94.630 1.00 47.28 84 TYR A N 1
ATOM 626 C CA . TYR A 1 84 ? -46.907 9.155 95.226 1.00 47.28 84 TYR A CA 1
ATOM 627 C C . TYR A 1 84 ? -48.150 8.267 95.214 1.00 47.28 84 TYR A C 1
ATOM 629 O O . TYR A 1 84 ? -49.213 8.641 95.704 1.00 47.28 84 TYR A O 1
ATOM 637 N N . VAL A 1 85 ? -48.003 7.090 94.609 1.00 53.34 85 VAL A N 1
ATOM 638 C CA . VAL A 1 85 ? -49.025 6.040 94.560 1.00 53.34 85 VAL A CA 1
ATOM 639 C C . VAL A 1 85 ? -49.327 5.586 95.992 1.00 53.34 85 VAL A C 1
ATOM 641 O O . VAL A 1 85 ? -48.409 5.234 96.734 1.00 53.34 85 VAL A O 1
ATOM 644 N N . THR A 1 86 ? -50.596 5.597 96.404 1.00 53.78 86 THR A N 1
ATOM 645 C CA . THR A 1 86 ? -50.989 5.147 97.750 1.00 53.78 86 THR A CA 1
ATOM 646 C C . THR A 1 86 ? -50.778 3.638 97.903 1.00 53.78 86 THR A C 1
ATOM 648 O O . THR A 1 86 ? -50.833 2.895 96.926 1.00 53.78 86 THR A O 1
ATOM 651 N N . LYS A 1 87 ? -50.592 3.138 99.134 1.00 52.91 87 LYS A N 1
ATOM 652 C CA . LYS A 1 87 ? -50.497 1.689 99.401 1.00 52.91 87 LYS A CA 1
ATOM 653 C C . LYS A 1 87 ? -51.721 0.928 98.866 1.00 52.91 87 LYS A C 1
ATOM 655 O O . LYS A 1 87 ? -51.559 -0.122 98.267 1.00 52.91 87 LYS A O 1
ATOM 660 N N . ALA A 1 88 ? -52.912 1.524 98.945 1.00 57.97 88 ALA A N 1
ATOM 661 C CA . ALA A 1 88 ? -54.132 0.991 98.342 1.00 57.97 88 ALA A CA 1
ATOM 662 C C . ALA A 1 88 ? -54.122 1.017 96.801 1.00 57.97 88 ALA A C 1
ATOM 664 O O . ALA A 1 88 ? -54.650 0.101 96.188 1.00 57.97 88 ALA A O 1
ATOM 665 N N . GLN A 1 89 ? -53.514 2.020 96.157 1.00 62.72 89 GLN A N 1
ATOM 666 C CA . GLN A 1 89 ? -53.322 2.046 94.698 1.00 62.72 89 GLN A CA 1
ATOM 667 C C . GLN A 1 89 ? -52.242 1.049 94.237 1.00 62.72 89 GLN A C 1
ATOM 669 O O . GLN A 1 89 ? -52.379 0.452 93.172 1.00 62.72 89 GLN A O 1
ATOM 674 N N . LEU A 1 90 ? -51.203 0.827 95.048 1.00 57.34 90 LEU A N 1
ATOM 675 C CA . LEU A 1 90 ? -50.171 -0.187 94.821 1.00 57.34 90 LEU A CA 1
ATOM 676 C C . LEU A 1 90 ? -50.707 -1.611 95.048 1.00 57.34 90 LEU A C 1
ATOM 678 O O . LEU A 1 90 ? -50.339 -2.518 94.316 1.00 57.34 90 LEU A O 1
ATOM 682 N N . ASP A 1 91 ? -51.613 -1.796 96.008 1.00 58.41 91 ASP A N 1
ATOM 683 C CA . ASP A 1 91 ? -52.290 -3.071 96.267 1.00 58.41 91 ASP A CA 1
ATOM 684 C C . ASP A 1 91 ? -53.485 -3.295 95.298 1.00 58.41 91 ASP A C 1
ATOM 686 O O . ASP A 1 91 ? -53.863 -4.435 95.013 1.00 58.41 91 ASP A O 1
ATOM 690 N N . ALA A 1 92 ? -54.058 -2.223 94.725 1.00 59.62 92 ALA A N 1
ATOM 691 C CA . ALA A 1 92 ? -55.040 -2.279 93.632 1.00 59.62 92 ALA A CA 1
ATOM 692 C C . ALA A 1 92 ? -54.398 -2.586 92.269 1.00 59.62 92 ALA A C 1
ATOM 694 O O . ALA A 1 92 ? -55.054 -3.185 91.414 1.00 59.62 92 ALA A O 1
ATOM 695 N N . LEU A 1 93 ? -53.110 -2.270 92.084 1.00 57.53 93 LEU A N 1
ATOM 696 C CA . LEU A 1 93 ? -52.252 -2.936 91.102 1.00 57.53 93 LEU A CA 1
ATOM 697 C C . LEU A 1 93 ? -52.000 -4.365 91.590 1.00 57.53 93 LEU A C 1
ATOM 699 O O . LEU A 1 93 ? -50.922 -4.708 92.068 1.00 57.53 93 LEU A O 1
ATOM 703 N N . GLN A 1 94 ? -53.027 -5.208 91.498 1.00 60.28 94 GLN A N 1
ATOM 704 C CA . GLN A 1 94 ? -52.915 -6.621 91.833 1.00 60.28 94 GLN A CA 1
ATOM 705 C C . GLN A 1 94 ? -51.666 -7.182 91.133 1.00 60.28 94 GLN A C 1
ATOM 707 O O . GLN A 1 94 ? -51.529 -6.979 89.921 1.00 60.28 94 GLN A O 1
ATOM 712 N N . PRO A 1 95 ? -50.772 -7.913 91.823 1.00 60.44 95 PRO A N 1
ATOM 713 C CA . PRO A 1 95 ? -49.661 -8.612 91.176 1.00 60.44 95 PRO A CA 1
ATOM 714 C C . PRO A 1 95 ? -50.130 -9.437 89.968 1.00 60.44 95 PRO A C 1
ATOM 716 O O . PRO A 1 95 ? -49.422 -9.551 88.974 1.00 60.44 95 PRO A O 1
ATOM 719 N N . ALA A 1 96 ? -51.380 -9.910 90.015 1.00 62.91 96 ALA A N 1
ATOM 720 C CA . ALA A 1 96 ? -52.084 -10.540 88.910 1.00 62.91 96 ALA A CA 1
ATOM 721 C C . ALA A 1 96 ? -52.313 -9.619 87.697 1.00 62.91 96 ALA A C 1
ATOM 723 O O . ALA A 1 96 ? -52.132 -10.069 86.583 1.00 62.91 96 ALA A O 1
ATOM 724 N N . GLN A 1 97 ? -52.668 -8.339 87.847 1.00 68.69 97 GLN A N 1
ATOM 725 C CA . GLN A 1 97 ? -52.848 -7.426 86.705 1.00 68.69 97 GLN A CA 1
ATOM 726 C C . GLN A 1 97 ? -51.522 -7.057 86.028 1.00 68.69 97 GLN A C 1
ATOM 728 O O . GLN A 1 97 ? -51.474 -6.956 84.802 1.00 68.69 97 GLN A O 1
ATOM 733 N N . ILE A 1 98 ? -50.447 -6.887 86.804 1.00 67.69 98 ILE A N 1
ATOM 734 C CA . ILE A 1 98 ? -49.096 -6.673 86.260 1.00 67.69 98 ILE A CA 1
ATOM 735 C C . ILE A 1 98 ? -48.587 -7.963 85.602 1.00 67.69 98 ILE A C 1
ATOM 737 O O . ILE A 1 98 ? -48.114 -7.913 84.469 1.00 67.69 98 ILE A O 1
ATOM 741 N N . GLY A 1 99 ? -48.754 -9.115 86.258 1.00 72.38 99 GLY A N 1
ATOM 742 C CA . GLY A 1 99 ? -48.424 -10.430 85.706 1.00 72.38 99 GLY A CA 1
ATOM 743 C C . GLY A 1 99 ? -49.194 -10.733 84.420 1.00 72.38 99 GLY A C 1
ATOM 744 O O . GLY A 1 99 ? -48.586 -11.086 83.417 1.00 72.38 99 GLY A O 1
ATOM 745 N N . ASN A 1 100 ? -50.504 -10.476 84.400 1.00 78.56 100 ASN A N 1
ATOM 746 C CA . ASN A 1 100 ? -51.345 -10.634 83.213 1.00 78.56 100 ASN A CA 1
ATOM 747 C C . ASN A 1 100 ? -50.866 -9.732 82.075 1.00 78.56 100 ASN A C 1
ATOM 749 O O . ASN A 1 100 ? -50.753 -10.198 80.950 1.00 78.56 100 ASN A O 1
ATOM 753 N N . ARG A 1 101 ? -50.511 -8.468 82.349 1.00 77.12 101 ARG A N 1
ATOM 754 C CA . ARG A 1 101 ? -49.987 -7.561 81.315 1.00 77.12 101 ARG A CA 1
ATOM 755 C C . ARG A 1 101 ? -48.627 -8.013 80.775 1.00 77.12 101 ARG A C 1
ATOM 757 O O . ARG A 1 101 ? -48.356 -7.850 79.587 1.00 77.12 101 ARG A O 1
ATOM 764 N N . ILE A 1 102 ? -47.763 -8.551 81.636 1.00 79.06 102 ILE A N 1
ATOM 765 C CA . ILE A 1 102 ? -46.466 -9.112 81.240 1.00 79.06 102 ILE A CA 1
ATOM 766 C C . ILE A 1 102 ? -46.681 -10.329 80.340 1.00 79.06 102 ILE A C 1
ATOM 768 O O . ILE A 1 102 ? -46.090 -10.378 79.264 1.00 79.06 102 ILE A O 1
ATOM 772 N N . GLU A 1 103 ? -47.564 -11.251 80.718 1.00 81.25 103 GLU A N 1
ATOM 773 C CA . GLU A 1 103 ? -47.873 -12.438 79.915 1.00 81.25 103 GLU A CA 1
ATOM 774 C C . GLU A 1 103 ? -48.603 -12.088 78.609 1.00 81.25 103 GLU A C 1
ATOM 776 O O . GLU A 1 103 ? -48.271 -12.635 77.561 1.00 81.25 103 GLU A O 1
ATOM 781 N N . GLU A 1 104 ? -49.513 -11.110 78.612 1.00 82.56 104 GLU A N 1
ATOM 782 C CA . GLU A 1 104 ? -50.155 -10.573 77.402 1.00 82.56 104 GLU A CA 1
ATOM 783 C C . GLU A 1 104 ? -49.121 -9.972 76.438 1.00 82.56 104 GLU A C 1
ATOM 785 O O . GLU A 1 104 ? -49.119 -10.280 75.244 1.00 82.56 104 GLU A O 1
ATOM 790 N N . ASN A 1 105 ? -48.204 -9.144 76.945 1.00 81.06 105 ASN A N 1
ATOM 791 C CA . ASN A 1 105 ? -47.146 -8.546 76.133 1.00 81.06 105 ASN A CA 1
ATOM 792 C C . ASN A 1 105 ? -46.148 -9.598 75.637 1.00 81.06 105 ASN A C 1
ATOM 794 O O . ASN A 1 105 ? -45.731 -9.550 74.479 1.00 81.06 105 ASN A O 1
ATOM 798 N N . LYS A 1 106 ? -45.795 -10.576 76.476 1.00 79.94 106 LYS A N 1
ATOM 799 C CA . LYS A 1 106 ? -44.933 -11.704 76.112 1.00 79.94 106 LYS A CA 1
ATOM 800 C C . LYS A 1 106 ? -45.588 -12.551 75.024 1.00 79.94 106 LYS A C 1
ATOM 802 O O . LYS A 1 106 ? -44.953 -12.798 74.004 1.00 79.94 106 LYS A O 1
ATOM 807 N N . ALA A 1 107 ? -46.865 -12.897 75.157 1.00 80.62 107 ALA A N 1
ATOM 808 C CA . ALA A 1 107 ? -47.628 -13.612 74.136 1.00 80.62 107 ALA A CA 1
ATOM 809 C C . ALA A 1 107 ? -47.745 -12.807 72.830 1.00 80.62 107 ALA A C 1
ATOM 811 O O . ALA A 1 107 ? -47.582 -13.360 71.738 1.00 80.62 107 ALA A O 1
ATOM 812 N N . ALA A 1 108 ? -47.961 -11.492 72.915 1.00 80.88 108 ALA A N 1
ATOM 813 C CA . ALA A 1 108 ? -48.017 -10.616 71.748 1.00 80.88 108 ALA A CA 1
ATOM 814 C C . ALA A 1 108 ? -46.667 -10.537 71.014 1.00 80.88 108 ALA A C 1
ATOM 816 O O . ALA A 1 108 ? -46.633 -10.591 69.782 1.00 80.88 108 ALA A O 1
ATOM 817 N N . ILE A 1 109 ? -45.552 -10.444 71.745 1.00 76.88 109 ILE A N 1
ATOM 818 C CA . ILE A 1 109 ? -44.195 -10.447 71.178 1.00 76.88 109 ILE A CA 1
ATOM 819 C C . ILE A 1 109 ? -43.867 -11.829 70.596 1.00 76.88 109 ILE A C 1
ATOM 821 O O . ILE A 1 109 ? -43.442 -11.904 69.443 1.00 76.88 109 ILE A O 1
ATOM 825 N N . ALA A 1 110 ? -44.134 -12.911 71.334 1.00 75.88 110 ALA A N 1
ATOM 826 C CA . ALA A 1 110 ? -43.969 -14.297 70.886 1.00 75.88 110 ALA A CA 1
ATOM 827 C C . ALA A 1 110 ? -44.722 -14.557 69.581 1.00 75.88 110 ALA A C 1
ATOM 829 O O . ALA A 1 110 ? -44.164 -15.126 68.650 1.00 75.88 110 ALA A O 1
ATOM 830 N N . THR A 1 111 ? -45.960 -14.073 69.472 1.00 77.81 111 THR A N 1
ATOM 831 C CA . THR A 1 111 ? -46.792 -14.227 68.271 1.00 77.81 111 THR A CA 1
ATOM 832 C C . THR A 1 111 ? -46.260 -13.394 67.105 1.00 77.81 111 THR A C 1
ATOM 834 O O . THR A 1 111 ? -46.102 -13.905 65.995 1.00 77.81 111 THR A O 1
ATOM 837 N N . LYS A 1 112 ? -45.917 -12.118 67.338 1.00 72.81 112 LYS A N 1
ATOM 838 C CA . LYS A 1 112 ? -45.369 -11.232 66.293 1.00 72.81 112 LYS A CA 1
ATOM 839 C C . LYS A 1 112 ? -44.027 -11.732 65.754 1.00 72.81 112 LYS A C 1
ATOM 841 O O . LYS A 1 112 ? -43.788 -11.653 64.547 1.00 72.81 112 LYS A O 1
ATOM 846 N N . LEU A 1 113 ? -43.180 -12.279 66.620 1.00 68.62 113 LEU A N 1
ATOM 847 C CA . LEU A 1 113 ? -41.880 -12.852 66.263 1.00 68.62 113 LEU A CA 1
ATOM 848 C C . LEU A 1 113 ? -41.969 -14.342 65.870 1.00 68.62 113 LEU A C 1
ATOM 850 O O . LEU A 1 113 ? -41.045 -14.870 65.256 1.00 68.62 113 LEU A O 1
ATOM 854 N N . ASN A 1 114 ? -43.102 -14.999 66.141 1.00 69.06 114 ASN A N 1
ATOM 855 C CA . ASN A 1 114 ? -43.344 -16.437 65.991 1.00 69.06 114 ASN A CA 1
ATOM 856 C C . ASN A 1 114 ? -42.234 -17.286 66.652 1.00 69.06 114 ASN A C 1
ATOM 858 O O . ASN A 1 114 ? -41.568 -18.087 65.983 1.00 69.06 114 ASN A O 1
ATOM 862 N N . VAL A 1 115 ? -42.011 -17.036 67.948 1.00 68.75 115 VAL A N 1
ATOM 863 C CA . VAL A 1 115 ? -41.003 -17.660 68.830 1.00 68.75 115 VAL A CA 1
ATOM 864 C C . VAL A 1 115 ? -41.634 -18.006 70.183 1.00 68.75 115 VAL A C 1
ATOM 866 O O . VAL A 1 115 ? -42.541 -17.308 70.624 1.00 68.75 115 VAL A O 1
ATOM 869 N N . ASN A 1 116 ? -41.156 -19.056 70.854 1.00 69.69 116 ASN A N 1
ATOM 870 C CA . ASN A 1 116 ? -41.556 -19.375 72.229 1.00 69.69 116 ASN A CA 1
ATOM 871 C C . ASN A 1 116 ? -40.624 -18.640 73.207 1.00 69.69 116 ASN A C 1
ATOM 873 O O . ASN A 1 116 ? -39.424 -18.872 73.156 1.00 69.69 116 ASN A O 1
ATOM 877 N N . LEU A 1 117 ? -41.170 -17.764 74.058 1.00 70.19 117 LEU A N 1
ATOM 878 C CA . LEU A 1 117 ? -40.421 -16.930 75.013 1.00 70.19 117 LEU A CA 1
ATOM 879 C C . LEU A 1 117 ? -40.351 -17.527 76.428 1.00 70.19 117 LEU A C 1
ATOM 881 O O . LEU A 1 117 ? -39.822 -16.886 77.339 1.00 70.19 117 LEU A O 1
ATOM 885 N N . ASP A 1 118 ? -40.902 -18.719 76.650 1.00 68.19 118 ASP A N 1
ATOM 886 C CA . ASP A 1 118 ? -40.891 -19.351 77.965 1.00 68.19 118 ASP A CA 1
ATOM 887 C C . ASP A 1 118 ? -39.472 -19.806 78.327 1.00 68.19 118 ASP A C 1
ATOM 889 O O . ASP A 1 118 ? -38.856 -20.607 77.628 1.00 68.19 118 ASP A O 1
ATOM 893 N N . ASN A 1 119 ? -38.955 -19.279 79.441 1.00 60.06 119 ASN A N 1
ATOM 894 C CA . ASN A 1 119 ? -37.645 -19.604 80.021 1.00 60.06 119 ASN A CA 1
ATOM 895 C C . ASN A 1 119 ? -36.410 -19.227 79.174 1.00 60.06 119 ASN A C 1
ATOM 897 O O . ASN A 1 119 ? -35.332 -19.780 79.389 1.00 60.06 119 ASN A O 1
ATOM 901 N N . MET A 1 120 ? -36.522 -18.275 78.241 1.00 63.31 120 MET A N 1
ATOM 902 C CA . MET A 1 120 ? -35.363 -17.780 77.484 1.00 63.31 120 MET A CA 1
ATOM 903 C C . MET A 1 120 ? -34.560 -16.747 78.291 1.00 63.31 120 MET A C 1
ATOM 905 O O . MET A 1 120 ? -35.076 -15.682 78.622 1.00 63.31 120 MET A O 1
ATOM 909 N N . THR A 1 121 ? -33.282 -17.027 78.558 1.00 63.69 121 THR A N 1
ATOM 910 C CA . THR A 1 121 ? -32.314 -16.035 79.068 1.00 63.69 121 THR A CA 1
ATOM 911 C C . THR A 1 121 ? -31.725 -15.170 77.951 1.00 63.69 121 THR A C 1
ATOM 913 O O . THR A 1 121 ? -31.400 -14.010 78.183 1.00 63.69 121 THR A O 1
ATOM 916 N N . GLU A 1 122 ? -31.645 -15.703 76.729 1.00 63.09 122 GLU A N 1
ATOM 917 C CA . GLU A 1 122 ? -31.215 -15.002 75.516 1.00 63.09 122 GLU A CA 1
ATOM 918 C C . GLU A 1 122 ? -32.051 -15.446 74.313 1.00 63.09 122 GLU A C 1
ATOM 920 O O . GLU A 1 122 ? -32.567 -16.563 74.285 1.00 63.09 122 GLU A O 1
ATOM 925 N N . LEU A 1 123 ? -32.164 -14.590 73.292 1.00 68.31 123 LEU A N 1
ATOM 926 C CA . LEU A 1 123 ? -32.821 -14.937 72.030 1.00 68.31 123 LEU A CA 1
ATOM 927 C C . LEU A 1 123 ? -32.018 -16.029 71.299 1.00 68.31 123 LEU A C 1
ATOM 929 O O . LEU A 1 123 ? -30.822 -15.858 71.060 1.00 68.31 123 LEU A O 1
ATOM 933 N N . SER A 1 124 ? -32.675 -17.116 70.888 1.00 71.88 124 SER A N 1
ATOM 934 C CA . SER A 1 124 ? -32.035 -18.179 70.106 1.00 71.88 124 SER A CA 1
ATOM 935 C C . SER A 1 124 ? -31.609 -17.671 68.728 1.00 71.88 124 SER A C 1
ATOM 937 O O . SER A 1 124 ? -32.225 -16.759 68.170 1.00 71.88 124 SER A O 1
ATOM 939 N N . ASP A 1 125 ? -30.586 -18.282 68.134 1.00 74.38 125 ASP A N 1
ATOM 940 C CA . ASP A 1 125 ? -30.115 -17.877 66.803 1.00 74.38 125 ASP A CA 1
ATOM 941 C C . ASP A 1 125 ? -31.207 -18.035 65.736 1.00 74.38 125 ASP A C 1
ATOM 943 O O . ASP A 1 125 ? -31.364 -17.172 64.878 1.00 74.38 125 ASP A O 1
ATOM 947 N N . VAL A 1 126 ? -32.073 -19.045 65.877 1.00 72.31 126 VAL A N 1
ATOM 948 C CA . VAL A 1 126 ? -33.262 -19.234 65.027 1.00 72.31 126 VAL A CA 1
ATOM 949 C C . VAL A 1 126 ? -34.226 -18.046 65.128 1.00 72.31 126 VAL A C 1
ATOM 951 O O . VAL A 1 126 ? -34.741 -17.570 64.114 1.00 72.31 126 VAL A O 1
ATOM 954 N N . ALA A 1 127 ? -34.467 -17.541 66.342 1.00 70.94 127 ALA A N 1
ATOM 955 C CA . ALA A 1 127 ? -35.313 -16.373 66.571 1.00 70.94 127 ALA A CA 1
ATOM 956 C C . ALA A 1 127 ? -34.695 -15.096 65.980 1.00 70.94 127 ALA A C 1
ATOM 958 O O . ALA A 1 127 ? -35.404 -14.306 65.352 1.00 70.94 127 ALA A O 1
ATOM 959 N N . LYS A 1 128 ? -33.376 -14.918 66.130 1.00 77.06 128 LYS A N 1
ATOM 960 C CA . LYS A 1 128 ? -32.634 -13.788 65.549 1.00 77.06 128 LYS A CA 1
ATOM 961 C C . LYS A 1 128 ? -32.707 -13.804 64.023 1.00 77.06 128 LYS A C 1
ATOM 963 O O . LYS A 1 128 ? -33.086 -12.795 63.435 1.00 77.06 128 LYS A O 1
ATOM 968 N N . THR A 1 129 ? -32.437 -14.945 63.385 1.00 77.19 129 THR A N 1
ATOM 969 C CA . THR A 1 129 ? -32.534 -15.098 61.923 1.00 77.19 129 THR A CA 1
ATOM 970 C C . THR A 1 129 ? -33.936 -14.767 61.425 1.00 77.19 129 THR A C 1
ATOM 972 O O . THR A 1 129 ? -34.092 -13.971 60.506 1.00 77.19 129 THR A O 1
ATOM 975 N N . LYS A 1 130 ? -34.978 -15.294 62.076 1.00 77.19 130 LYS A N 1
ATOM 976 C CA . LYS A 1 130 ? -36.371 -15.043 61.684 1.00 77.19 130 LYS A CA 1
ATOM 977 C C . LYS A 1 130 ? -36.773 -13.574 61.829 1.00 77.19 130 LYS A C 1
ATOM 979 O O . LYS A 1 130 ? -37.501 -13.054 60.985 1.00 77.19 130 LYS A O 1
ATOM 984 N N . PHE A 1 131 ? -36.293 -12.899 62.875 1.00 77.06 131 PHE A N 1
ATOM 985 C CA . PHE A 1 131 ? -36.498 -11.463 63.048 1.00 77.06 131 PHE A CA 1
ATOM 986 C C . PHE A 1 131 ? -35.800 -10.653 61.949 1.00 77.06 131 PHE A C 1
ATOM 988 O O . PHE A 1 131 ? -36.437 -9.802 61.334 1.00 77.06 131 PHE A O 1
ATOM 995 N N . ILE A 1 132 ? -34.537 -10.967 61.644 1.00 79.50 132 ILE A N 1
ATOM 996 C CA . ILE A 1 132 ? -33.778 -10.336 60.552 1.00 79.50 132 ILE A CA 1
ATOM 997 C C . ILE A 1 132 ? -34.490 -10.543 59.206 1.00 79.50 132 ILE A C 1
ATOM 999 O O . ILE A 1 132 ? -34.645 -9.586 58.449 1.00 79.50 132 ILE A O 1
ATOM 1003 N N . SER A 1 133 ? -35.004 -11.747 58.931 1.00 78.81 133 SER A N 1
ATOM 1004 C CA . SER A 1 133 ? -35.789 -12.020 57.719 1.00 78.81 133 SER A CA 1
ATOM 1005 C C . SER A 1 133 ? -37.082 -11.201 57.660 1.00 78.81 133 SER A C 1
ATOM 1007 O O . SER A 1 133 ? -37.428 -10.705 56.591 1.00 78.81 133 SER A O 1
ATOM 1009 N N . LYS A 1 134 ? -37.776 -11.012 58.793 1.00 80.00 134 LYS A N 1
ATOM 1010 C CA . LYS A 1 134 ? -38.988 -10.178 58.867 1.00 80.00 134 LYS A CA 1
ATOM 1011 C C . LYS A 1 134 ? -38.724 -8.688 58.657 1.00 80.00 134 LYS A C 1
ATOM 1013 O O . LYS A 1 134 ? -39.579 -8.000 58.111 1.00 80.00 134 LYS A O 1
ATOM 1018 N N . LEU A 1 135 ? -37.566 -8.173 59.076 1.00 82.81 135 LEU A N 1
ATOM 1019 C CA . LEU A 1 135 ? -37.207 -6.766 58.850 1.00 82.81 135 LEU A CA 1
ATOM 1020 C C . LEU A 1 135 ? -37.100 -6.431 57.353 1.00 82.81 135 LEU A C 1
ATOM 1022 O O . LEU A 1 135 ? -37.471 -5.325 56.956 1.00 82.81 135 LEU A O 1
ATOM 1026 N N . SER A 1 136 ? -36.654 -7.400 56.549 1.00 86.38 136 SER A N 1
ATOM 1027 C CA . SER A 1 136 ? -36.526 -7.293 55.088 1.00 86.38 136 SER A CA 1
ATOM 1028 C C . SER A 1 136 ? -37.701 -7.902 54.316 1.00 86.38 136 SER A C 1
ATOM 1030 O O . SER A 1 136 ? -37.634 -8.045 53.094 1.00 86.38 136 SER A O 1
ATOM 1032 N N . GLU A 1 137 ? -38.783 -8.281 54.997 1.00 85.50 137 GLU A N 1
ATOM 1033 C CA . GLU A 1 137 ? -39.956 -8.870 54.354 1.00 85.50 137 GLU A CA 1
ATOM 1034 C C . GLU A 1 137 ? -40.597 -7.849 53.403 1.00 85.50 137 GLU A C 1
ATOM 1036 O O . GLU A 1 137 ? -40.887 -6.714 53.780 1.00 85.50 137 GLU A O 1
ATOM 1041 N N . ASN A 1 138 ? -40.800 -8.248 52.145 1.00 85.12 138 ASN A N 1
ATOM 1042 C CA . ASN A 1 138 ? -41.255 -7.379 51.051 1.00 85.12 138 ASN A CA 1
ATOM 1043 C C . ASN A 1 138 ? -40.324 -6.199 50.723 1.00 85.12 138 ASN A C 1
ATOM 1045 O O . ASN A 1 138 ? -40.744 -5.274 50.022 1.00 85.12 138 ASN A O 1
ATOM 1049 N N . ALA A 1 139 ? -39.078 -6.192 51.202 1.00 87.19 139 ALA A N 1
ATOM 1050 C CA . ALA A 1 139 ? -38.099 -5.206 50.770 1.00 87.19 139 ALA A CA 1
ATOM 1051 C C . ALA A 1 139 ? -37.804 -5.357 49.268 1.00 87.19 139 ALA A C 1
ATOM 1053 O O . ALA A 1 139 ? -37.856 -6.452 48.710 1.00 87.19 139 ALA A O 1
ATOM 1054 N N . SER A 1 140 ? -37.518 -4.244 48.593 1.00 84.94 140 SER A N 1
ATOM 1055 C CA . SER A 1 140 ? -37.206 -4.233 47.163 1.00 84.94 140 SER A CA 1
ATOM 1056 C C . SER A 1 140 ? -36.166 -3.164 46.848 1.00 84.94 140 SER A C 1
ATOM 1058 O O . SER A 1 140 ? -36.261 -2.033 47.324 1.00 84.94 140 SER A O 1
ATOM 1060 N N . LEU A 1 141 ? -35.175 -3.536 46.029 1.00 83.50 141 LEU A N 1
ATOM 1061 C CA . LEU A 1 141 ? -34.134 -2.624 45.540 1.00 83.50 141 LEU A CA 1
ATOM 1062 C C . LEU A 1 141 ? -34.609 -1.751 44.370 1.00 83.50 141 LEU A C 1
ATOM 1064 O O . LEU A 1 141 ? -33.981 -0.739 44.075 1.00 83.50 141 LEU A O 1
ATOM 1068 N N . THR A 1 142 ? -35.695 -2.133 43.693 1.00 80.12 142 THR A N 1
ATOM 1069 C CA . THR A 1 142 ? -36.210 -1.441 42.497 1.00 80.12 142 THR A CA 1
ATOM 1070 C C . THR A 1 142 ? -37.471 -0.631 42.772 1.00 80.12 142 THR A C 1
ATOM 1072 O O . THR A 1 142 ? -37.730 0.351 42.082 1.00 80.12 142 THR A O 1
ATOM 1075 N N . ALA A 1 143 ? -38.243 -1.011 43.791 1.00 85.69 143 ALA A N 1
ATOM 1076 C CA . ALA A 1 143 ? -39.479 -0.347 44.189 1.00 85.69 143 ALA A CA 1
ATOM 1077 C C . ALA A 1 143 ? -39.518 -0.207 45.723 1.00 85.69 143 ALA A C 1
ATOM 1079 O O . ALA A 1 143 ? -39.995 -1.116 46.396 1.00 85.69 143 ALA A O 1
ATOM 1080 N N . PRO A 1 144 ? -39.010 0.896 46.304 1.00 82.50 144 PRO A N 1
ATOM 1081 C CA . PRO A 1 144 ? -38.881 1.042 47.755 1.00 82.50 144 PRO A CA 1
ATOM 1082 C C . PRO A 1 144 ? -40.216 0.868 48.501 1.00 82.50 144 PRO A C 1
ATOM 1084 O O . PRO A 1 144 ? -41.143 1.659 48.333 1.00 82.50 144 PRO A O 1
ATOM 1087 N N . THR A 1 145 ? -40.306 -0.143 49.370 1.00 82.88 145 THR A N 1
ATOM 1088 C CA . THR A 1 145 ? -41.542 -0.528 50.086 1.00 82.88 145 THR A CA 1
ATOM 1089 C C . THR A 1 145 ? -41.607 -0.041 51.539 1.00 82.88 145 THR A C 1
ATOM 1091 O O . THR A 1 145 ? -42.465 -0.479 52.301 1.00 82.88 145 THR A O 1
ATOM 1094 N N . LYS A 1 146 ? -40.718 0.877 51.949 1.00 84.12 146 LYS A N 1
ATOM 1095 C CA . LYS A 1 146 ? -40.499 1.300 53.353 1.00 84.12 146 LYS A CA 1
ATOM 1096 C C . LYS A 1 146 ? -40.041 0.178 54.308 1.00 84.12 146 LYS A C 1
ATOM 1098 O O . LYS A 1 146 ? -39.875 0.447 55.494 1.00 84.12 146 LYS A O 1
ATOM 1103 N N . ALA A 1 147 ? -39.828 -1.044 53.818 1.00 86.19 147 ALA A N 1
ATOM 1104 C CA . ALA A 1 147 ? -39.199 -2.126 54.572 1.00 86.19 147 ALA A CA 1
ATOM 1105 C C . ALA A 1 147 ? -37.695 -1.859 54.769 1.00 86.19 147 ALA A C 1
ATOM 1107 O O . ALA A 1 147 ? -37.081 -1.121 53.991 1.00 86.19 147 ALA A O 1
ATOM 1108 N N . PHE A 1 148 ? -37.101 -2.452 55.807 1.00 85.06 148 PHE A N 1
ATOM 1109 C CA . PHE A 1 148 ? -35.667 -2.313 56.058 1.00 85.06 148 PHE A CA 1
ATOM 1110 C C . PHE A 1 148 ? -34.873 -3.175 55.074 1.00 85.06 148 PHE A C 1
ATOM 1112 O O . PHE A 1 148 ? -35.283 -4.270 54.712 1.00 85.06 148 PHE A O 1
ATOM 1119 N N . ILE A 1 149 ? -33.716 -2.678 54.641 1.00 85.19 149 ILE A N 1
ATOM 1120 C CA . ILE A 1 149 ? -32.780 -3.432 53.806 1.00 85.19 149 ILE A CA 1
ATOM 1121 C C . ILE A 1 149 ? -31.656 -3.919 54.716 1.00 85.19 149 ILE A C 1
ATOM 1123 O O . ILE A 1 149 ? -30.894 -3.109 55.238 1.00 85.19 149 ILE A O 1
ATOM 1127 N N . THR A 1 150 ? -31.563 -5.230 54.922 1.00 83.88 150 THR A N 1
ATOM 1128 C CA . THR A 1 150 ? -30.439 -5.843 55.642 1.00 83.88 150 THR A CA 1
ATOM 1129 C C . THR A 1 150 ? -29.262 -6.110 54.704 1.00 83.88 150 THR A C 1
ATOM 1131 O O . THR A 1 150 ? -29.449 -6.299 53.500 1.00 83.88 150 THR A O 1
ATOM 1134 N N . ASP A 1 151 ? -28.050 -6.203 55.255 1.00 80.56 151 ASP A N 1
ATOM 1135 C CA . ASP A 1 151 ? -26.845 -6.570 54.494 1.00 80.56 151 ASP A CA 1
ATOM 1136 C C . ASP A 1 151 ? -26.999 -7.929 53.791 1.00 80.56 151 ASP A C 1
ATOM 1138 O O . ASP A 1 151 ? -26.513 -8.118 52.679 1.00 80.56 151 ASP A O 1
ATOM 1142 N N . GLU A 1 152 ? -27.728 -8.867 54.405 1.00 80.94 152 GLU A N 1
ATOM 1143 C CA . GLU A 1 152 ? -28.053 -10.171 53.819 1.00 80.94 152 GLU A CA 1
ATOM 1144 C C . GLU A 1 152 ? -28.999 -10.048 52.616 1.00 80.94 152 GLU A C 1
ATOM 1146 O O . GLU A 1 152 ? -28.754 -10.647 51.566 1.00 80.94 152 GLU A O 1
ATOM 1151 N N . PHE A 1 153 ? -30.042 -9.214 52.720 1.00 83.38 153 PHE A N 1
ATOM 1152 C CA . PHE A 1 153 ? -30.919 -8.915 51.588 1.00 83.38 153 PHE A CA 1
ATOM 1153 C C . PHE A 1 153 ? -30.137 -8.245 50.451 1.00 83.38 153 PHE A C 1
ATOM 1155 O O . PHE A 1 153 ? -30.288 -8.626 49.287 1.00 83.38 153 PHE A O 1
ATOM 1162 N N . LEU A 1 154 ? -29.270 -7.285 50.780 1.00 84.06 154 LEU A N 1
ATOM 1163 C CA . LEU A 1 154 ? -28.439 -6.587 49.805 1.00 84.06 154 LEU A CA 1
ATOM 1164 C C . LEU A 1 154 ? -27.449 -7.544 49.126 1.00 84.06 154 LEU A C 1
ATOM 1166 O O . LEU A 1 154 ? -27.354 -7.533 47.903 1.00 84.06 154 LEU A O 1
ATOM 1170 N N . LYS A 1 155 ? -26.772 -8.419 49.881 1.00 79.12 155 LYS A N 1
ATOM 1171 C CA . LYS A 1 155 ? -25.844 -9.424 49.336 1.00 79.12 155 LYS A CA 1
ATOM 1172 C C . LYS A 1 155 ? -26.526 -10.332 48.310 1.00 79.12 155 LYS A C 1
ATOM 1174 O O . LYS A 1 155 ? -25.961 -10.566 47.244 1.00 79.12 155 LYS A O 1
ATOM 1179 N N . ASN A 1 156 ? -27.733 -10.804 48.615 1.00 75.94 156 ASN A N 1
ATOM 1180 C CA . ASN A 1 156 ? -28.447 -11.750 47.760 1.00 75.94 156 ASN A CA 1
ATOM 1181 C C . ASN A 1 156 ? -29.067 -11.081 46.523 1.00 75.94 156 ASN A C 1
ATOM 1183 O O . ASN A 1 156 ? -29.055 -11.669 45.450 1.00 75.94 156 ASN A O 1
ATOM 1187 N N . ASN A 1 157 ? -29.568 -9.846 46.641 1.00 78.81 157 ASN A N 1
ATOM 1188 C CA . ASN A 1 157 ? -30.357 -9.211 45.575 1.00 78.81 157 ASN A CA 1
ATOM 1189 C C . ASN A 1 157 ? -29.583 -8.161 44.759 1.00 78.81 157 ASN A C 1
ATOM 1191 O O . ASN A 1 157 ? -29.926 -7.909 43.604 1.00 78.81 157 ASN A O 1
ATOM 1195 N N . ALA A 1 158 ? -28.536 -7.535 45.311 1.00 76.69 158 ALA A N 1
ATOM 1196 C CA . ALA A 1 158 ? -27.763 -6.526 44.580 1.00 76.69 158 ALA A CA 1
ATOM 1197 C C . ALA A 1 158 ? -26.960 -7.146 43.431 1.00 76.69 158 ALA A C 1
ATOM 1199 O O . ALA A 1 158 ? -26.835 -6.535 42.373 1.00 76.69 158 ALA A O 1
ATOM 1200 N N . VAL A 1 159 ? -26.452 -8.369 43.612 1.00 71.44 159 VAL A N 1
ATOM 1201 C CA . VAL A 1 159 ? -25.735 -9.110 42.563 1.00 71.44 159 VAL A CA 1
ATOM 1202 C C . VAL A 1 159 ? -26.645 -9.373 41.364 1.00 71.44 159 VAL A C 1
ATOM 1204 O O . VAL A 1 159 ? -26.237 -9.144 40.226 1.00 71.44 159 VAL A O 1
ATOM 1207 N N . ASP A 1 160 ? -27.882 -9.797 41.608 1.00 69.56 160 ASP A N 1
ATOM 1208 C CA . ASP A 1 160 ? -28.843 -10.083 40.543 1.00 69.56 160 ASP A CA 1
ATOM 1209 C C . ASP A 1 160 ? -29.326 -8.804 39.851 1.00 69.56 160 ASP A C 1
ATOM 1211 O O . ASP A 1 160 ? -29.461 -8.777 38.626 1.00 69.56 160 ASP A O 1
ATOM 1215 N N . LEU A 1 161 ? -29.477 -7.704 40.596 1.00 69.88 161 LEU A N 1
ATOM 1216 C CA . LEU A 1 161 ? -29.790 -6.394 40.023 1.00 69.88 161 LEU A CA 1
ATOM 1217 C C . LEU A 1 161 ? -28.651 -5.853 39.142 1.00 69.88 161 LEU A C 1
ATOM 1219 O O . LEU A 1 161 ? -28.906 -5.315 38.065 1.00 69.88 161 LEU A O 1
ATOM 1223 N N . ILE A 1 162 ? -27.397 -6.020 39.573 1.00 69.69 162 ILE A N 1
ATOM 1224 C CA . ILE A 1 162 ? -26.205 -5.634 38.802 1.00 69.69 162 ILE A CA 1
ATOM 1225 C C . ILE A 1 162 ? -26.094 -6.472 37.524 1.00 69.69 162 ILE A C 1
ATOM 1227 O O . ILE A 1 162 ? -25.850 -5.911 36.456 1.00 69.69 162 ILE A O 1
ATOM 1231 N N . LYS A 1 163 ? -26.318 -7.791 37.604 1.00 67.75 163 LYS A N 1
ATOM 1232 C CA . LYS A 1 163 ? -26.360 -8.665 36.420 1.00 67.75 163 LYS A CA 1
ATOM 1233 C C . LYS A 1 163 ? -27.447 -8.213 35.443 1.00 67.75 163 LYS A C 1
ATOM 1235 O O . LYS A 1 163 ? -27.156 -7.995 34.276 1.00 67.75 163 LYS A O 1
ATOM 1240 N N . THR A 1 164 ? -28.666 -7.990 35.932 1.00 65.38 164 THR A N 1
ATOM 1241 C CA . THR A 1 164 ? -29.828 -7.656 35.089 1.00 65.38 164 THR A CA 1
ATOM 1242 C C . THR A 1 164 ? -29.697 -6.289 34.406 1.00 65.38 164 THR A C 1
ATOM 1244 O O . THR A 1 164 ? -30.068 -6.154 33.245 1.00 65.38 164 THR A O 1
ATOM 1247 N N . ASN A 1 165 ? -29.164 -5.274 35.100 1.00 59.03 165 ASN A N 1
ATOM 1248 C CA . ASN A 1 165 ? -29.143 -3.894 34.592 1.00 59.03 165 ASN A CA 1
ATOM 1249 C C . ASN A 1 165 ? -27.867 -3.495 33.849 1.00 59.03 165 ASN A C 1
ATOM 1251 O O . ASN A 1 165 ? -27.891 -2.500 33.127 1.00 59.03 165 ASN A O 1
ATOM 1255 N N . ILE A 1 166 ? -26.752 -4.202 34.043 1.00 61.50 166 ILE A N 1
ATOM 1256 C CA . ILE A 1 166 ? -25.482 -3.812 33.420 1.00 61.50 166 ILE A CA 1
ATOM 1257 C C . ILE A 1 166 ? -25.119 -4.756 32.265 1.00 61.50 166 ILE A C 1
ATOM 1259 O O . ILE A 1 166 ? -24.512 -4.289 31.303 1.00 61.50 166 ILE A O 1
ATOM 1263 N N . ILE A 1 167 ? -25.425 -6.063 32.320 1.00 56.62 167 ILE A N 1
ATOM 1264 C CA . ILE A 1 167 ? -24.755 -7.035 31.437 1.00 56.62 167 ILE A CA 1
ATOM 1265 C C . ILE A 1 167 ? -25.641 -8.246 31.110 1.00 56.62 167 ILE A C 1
ATOM 1267 O O . ILE A 1 167 ? -25.820 -9.123 31.948 1.00 56.62 167 ILE A O 1
ATOM 1271 N N . SER A 1 168 ? -26.099 -8.371 29.860 1.00 53.59 168 SER A N 1
ATOM 1272 C CA . SER A 1 168 ? -26.849 -9.557 29.434 1.00 53.59 168 SER A CA 1
ATOM 1273 C C . SER A 1 168 ? -26.004 -10.827 29.237 1.00 53.59 168 SER A C 1
ATOM 1275 O O . SER A 1 168 ? -26.615 -11.879 29.249 1.00 53.59 168 SER A O 1
ATOM 1277 N N . ASP A 1 169 ? -24.658 -10.798 29.128 1.00 54.19 169 ASP A N 1
ATOM 1278 C CA . ASP A 1 169 ? -23.884 -12.039 28.835 1.00 54.19 169 ASP A CA 1
ATOM 1279 C C . ASP A 1 169 ? -22.414 -12.151 29.337 1.00 54.19 169 ASP A C 1
ATOM 1281 O O . ASP A 1 169 ? -21.775 -13.177 29.116 1.00 54.19 169 ASP A O 1
ATOM 1285 N N . THR A 1 170 ? -21.809 -11.151 29.994 1.00 51.97 170 THR A N 1
ATOM 1286 C CA . THR A 1 170 ? -20.326 -11.057 30.095 1.00 51.97 170 THR A CA 1
ATOM 1287 C C . THR A 1 170 ? -19.687 -10.824 31.473 1.00 51.97 170 THR A C 1
ATOM 1289 O O . THR A 1 170 ? -18.469 -10.625 31.536 1.00 51.97 170 THR A O 1
ATOM 1292 N N . LEU A 1 171 ? -20.425 -10.879 32.591 1.00 57.91 171 LEU A N 1
ATOM 1293 C CA . LEU A 1 171 ? -19.838 -10.649 33.925 1.00 57.91 171 LEU A CA 1
ATOM 1294 C C . LEU A 1 171 ? -19.750 -11.918 34.778 1.00 57.91 171 LEU A C 1
ATOM 1296 O O . LEU A 1 171 ? -20.724 -12.325 35.410 1.00 57.91 171 LEU A O 1
ATOM 1300 N N . SER A 1 172 ? -18.550 -12.493 34.882 1.00 55.50 172 SER A N 1
ATOM 1301 C CA . SER A 1 172 ? -18.241 -13.507 35.896 1.00 55.50 172 SER A CA 1
ATOM 1302 C C . SER A 1 172 ? -17.651 -12.833 37.141 1.00 55.50 172 SER A C 1
ATOM 1304 O O . SER A 1 172 ? -16.485 -12.428 37.139 1.00 55.50 172 SER A O 1
ATOM 1306 N N . ILE A 1 173 ? -18.439 -12.703 38.211 1.00 57.28 173 ILE A N 1
ATOM 1307 C CA . ILE A 1 173 ? -17.937 -12.289 39.530 1.00 57.28 173 ILE A CA 1
ATOM 1308 C C . ILE A 1 173 ? -17.629 -13.561 40.323 1.00 57.28 173 ILE A C 1
ATOM 1310 O O . ILE A 1 173 ? -18.536 -14.198 40.853 1.00 57.28 173 ILE A O 1
ATOM 1314 N N . THR A 1 174 ? -16.359 -13.954 40.385 1.00 54.78 174 THR A N 1
ATOM 1315 C CA . THR A 1 174 ? -15.915 -15.099 41.193 1.00 54.78 174 THR A CA 1
ATOM 1316 C C . THR A 1 174 ? -15.354 -14.581 42.517 1.00 54.78 174 THR A C 1
ATOM 1318 O O . THR A 1 174 ? -14.430 -13.771 42.512 1.00 54.78 174 THR A O 1
ATOM 1321 N N . GLU A 1 175 ? -15.878 -15.054 43.654 1.00 55.16 175 GLU A N 1
ATOM 1322 C CA . GLU A 1 175 ? -15.556 -14.565 45.015 1.00 55.16 175 GLU A CA 1
ATOM 1323 C C . GLU A 1 175 ? -14.068 -14.673 45.418 1.00 55.16 175 GLU A C 1
ATOM 1325 O O . GLU A 1 175 ? -13.661 -14.162 46.458 1.00 55.16 175 GLU A O 1
ATOM 1330 N N . SER A 1 176 ? -13.221 -15.314 44.609 1.00 52.50 176 SER A N 1
ATOM 1331 C CA . SER A 1 176 ? -11.882 -15.718 45.040 1.00 52.50 176 SER A CA 1
ATOM 1332 C C . SER A 1 176 ? -10.793 -14.651 44.909 1.00 52.50 176 SER A C 1
ATOM 1334 O O . SER A 1 176 ? -9.728 -14.836 45.486 1.00 52.50 176 SER A O 1
ATOM 1336 N N . ASN A 1 177 ? -10.990 -13.557 44.176 1.00 51.50 177 ASN A N 1
ATOM 1337 C CA . ASN A 1 177 ? -9.990 -12.494 44.051 1.00 51.50 177 ASN A CA 1
ATOM 1338 C C . ASN A 1 177 ? -10.717 -11.196 43.721 1.00 51.50 177 ASN A C 1
ATOM 1340 O O . ASN A 1 177 ? -11.564 -11.211 42.842 1.00 51.50 177 ASN A O 1
ATOM 1344 N N . LYS A 1 178 ? -10.378 -10.080 44.375 1.00 62.50 178 LYS A N 1
ATOM 1345 C CA . LYS A 1 178 ? -10.968 -8.730 44.208 1.00 62.50 178 LYS A CA 1
ATOM 1346 C C . LYS A 1 178 ? -10.798 -8.116 42.793 1.00 62.50 178 LYS A C 1
ATOM 1348 O O . LYS A 1 178 ? -10.482 -6.938 42.660 1.00 62.50 178 LYS A O 1
ATOM 1353 N N . LYS A 1 179 ? -10.926 -8.902 41.726 1.00 59.00 179 LYS A N 1
ATOM 1354 C CA . LYS A 1 179 ? -10.767 -8.531 40.324 1.00 59.00 179 LYS A CA 1
ATOM 1355 C C . LYS A 1 179 ? -12.062 -8.858 39.595 1.00 59.00 179 LYS A C 1
ATOM 1357 O O . LYS A 1 179 ? -12.492 -10.006 39.560 1.00 59.00 179 LYS A O 1
ATOM 1362 N N . VAL A 1 180 ? -12.654 -7.838 38.993 1.00 65.88 180 VAL A N 1
ATOM 1363 C CA . VAL A 1 180 ? -13.795 -7.989 38.093 1.00 65.88 180 VAL A CA 1
ATOM 1364 C C . VAL A 1 180 ? -13.240 -8.229 36.691 1.00 65.88 180 VAL A C 1
ATOM 1366 O O . VAL A 1 180 ? -12.515 -7.382 36.168 1.00 65.88 180 VAL A O 1
ATOM 1369 N N . LYS A 1 181 ? -13.534 -9.387 36.091 1.00 65.00 181 LYS A N 1
ATOM 1370 C CA . LYS A 1 181 ? -13.216 -9.656 34.683 1.00 65.00 181 LYS A CA 1
ATOM 1371 C C . LYS A 1 181 ? -14.403 -9.203 33.837 1.00 65.00 181 LYS A C 1
ATOM 1373 O O . LYS A 1 181 ? -15.491 -9.748 33.982 1.00 65.00 181 LYS A O 1
ATOM 1378 N N . ILE A 1 182 ? -14.185 -8.208 32.983 1.00 70.94 182 ILE A N 1
ATOM 1379 C CA . ILE A 1 182 ? -15.165 -7.760 31.990 1.00 70.94 182 ILE A CA 1
ATOM 1380 C C . ILE A 1 182 ? -14.732 -8.348 30.653 1.00 70.94 182 ILE A C 1
ATOM 1382 O O . ILE A 1 182 ? -13.637 -8.051 30.173 1.00 70.94 182 ILE A O 1
ATOM 1386 N N . GLU A 1 183 ? -15.562 -9.207 30.071 1.00 72.31 183 GLU A N 1
ATOM 1387 C CA . GLU A 1 183 ? -15.328 -9.734 28.730 1.00 72.31 183 GLU A CA 1
ATOM 1388 C C . GLU A 1 183 ? -16.173 -9.001 27.689 1.00 72.31 183 GLU A C 1
ATOM 1390 O O . GLU A 1 183 ? -17.272 -8.525 27.965 1.00 72.31 183 GLU A O 1
ATOM 1395 N N . LEU A 1 184 ? -15.657 -8.915 26.464 1.00 82.06 184 LEU A N 1
ATOM 1396 C CA . LEU A 1 184 ? -16.457 -8.493 25.320 1.00 82.06 184 LEU A CA 1
ATOM 1397 C C . LEU A 1 184 ? -17.414 -9.623 24.918 1.00 82.06 184 LEU A C 1
ATOM 1399 O O . LEU A 1 184 ? -17.045 -10.802 24.976 1.00 82.06 184 LEU A O 1
ATOM 1403 N N . ASN A 1 185 ? -18.623 -9.251 24.493 1.00 80.12 185 ASN A N 1
ATOM 1404 C CA . ASN A 1 185 ? -19.594 -10.173 23.902 1.00 80.12 185 ASN A CA 1
ATOM 1405 C C . ASN A 1 185 ? -18.995 -10.830 22.633 1.00 80.12 185 ASN A C 1
ATOM 1407 O O . ASN A 1 185 ? -18.143 -10.228 21.969 1.00 80.12 185 ASN A O 1
ATOM 1411 N N . SER A 1 186 ? -19.416 -12.062 22.319 1.00 84.25 186 SER A N 1
ATOM 1412 C CA . SER A 1 186 ? -18.938 -12.840 21.164 1.00 84.25 186 SER A CA 1
ATOM 1413 C C . SER A 1 186 ? -19.003 -12.066 19.852 1.00 84.25 186 SER A C 1
ATOM 1415 O O . SER A 1 186 ? -18.020 -12.036 19.120 1.00 84.25 186 SER A O 1
ATOM 1417 N N . ASP A 1 187 ? -20.104 -11.369 19.598 1.00 85.19 187 ASP A N 1
ATOM 1418 C CA . ASP A 1 187 ? -20.354 -10.659 18.347 1.00 85.19 187 ASP A CA 1
ATOM 1419 C C . ASP A 1 187 ? -19.410 -9.462 18.209 1.00 85.19 187 ASP A C 1
ATOM 1421 O O . ASP A 1 187 ? -18.916 -9.160 17.123 1.00 85.19 187 ASP A O 1
ATOM 1425 N N . ILE A 1 188 ? -19.101 -8.791 19.325 1.00 86.81 188 ILE A N 1
ATOM 1426 C CA . ILE A 1 188 ? -18.117 -7.702 19.353 1.00 86.81 188 ILE A CA 1
ATOM 1427 C C . ILE A 1 188 ? -16.713 -8.256 19.085 1.00 86.81 188 ILE A C 1
ATOM 1429 O O . ILE A 1 188 ? -15.975 -7.655 18.305 1.00 86.81 188 ILE A O 1
ATOM 1433 N N . LYS A 1 189 ? -16.350 -9.397 19.691 1.00 87.94 189 LYS A N 1
ATOM 1434 C CA . LYS A 1 189 ? -15.058 -10.065 19.448 1.00 87.94 189 LYS A CA 1
ATOM 1435 C C . LYS A 1 189 ? -14.912 -10.460 17.974 1.00 87.94 189 LYS A C 1
ATOM 1437 O O . LYS A 1 189 ? -13.924 -10.084 17.356 1.00 87.94 189 LYS A O 1
ATOM 1442 N N . THR A 1 190 ? -15.923 -11.099 17.386 1.00 89.38 190 THR A N 1
ATOM 1443 C CA . THR A 1 190 ? -15.920 -11.475 15.963 1.00 89.38 190 THR A CA 1
ATOM 1444 C C . THR A 1 190 ? -15.764 -10.258 15.051 1.00 89.38 190 THR A C 1
ATOM 1446 O O . THR A 1 190 ? -14.915 -10.263 14.165 1.00 89.38 190 THR A O 1
ATOM 1449 N N . ARG A 1 191 ? -16.505 -9.172 15.305 1.00 88.94 191 ARG A N 1
ATOM 1450 C CA . ARG A 1 191 ? -16.383 -7.931 14.519 1.00 88.94 191 ARG A CA 1
ATOM 1451 C C . ARG A 1 191 ? -15.009 -7.270 14.646 1.00 88.94 191 ARG A C 1
ATOM 1453 O O . ARG A 1 191 ? -14.555 -6.641 13.698 1.00 88.94 191 ARG A O 1
ATOM 1460 N N . LEU A 1 192 ? -14.355 -7.380 15.803 1.00 89.38 192 LEU A N 1
ATOM 1461 C CA . LEU A 1 192 ? -12.975 -6.918 15.992 1.00 89.38 192 LEU A CA 1
ATOM 1462 C C . LEU A 1 192 ? -11.981 -7.799 15.227 1.00 89.38 192 LEU A C 1
ATOM 1464 O O . LEU A 1 192 ? -11.047 -7.268 14.632 1.00 89.38 192 LEU A O 1
ATOM 1468 N N . ASP A 1 193 ? -12.203 -9.113 15.188 1.00 87.50 193 ASP A N 1
ATOM 1469 C CA . ASP A 1 193 ? -11.353 -10.054 14.451 1.00 87.50 193 ASP A CA 1
ATOM 1470 C C . ASP A 1 193 ? -11.443 -9.869 12.925 1.00 87.50 193 ASP A C 1
ATOM 1472 O O . ASP A 1 193 ? -10.492 -10.202 12.211 1.00 87.50 193 ASP A O 1
ATOM 1476 N N . GLU A 1 194 ? -12.547 -9.312 12.419 1.00 89.44 194 GLU A N 1
ATOM 1477 C CA . GLU A 1 194 ? -12.737 -8.922 11.012 1.00 89.44 194 GLU A CA 1
ATOM 1478 C C . GLU A 1 194 ? -11.991 -7.631 10.623 1.00 89.44 194 GLU A C 1
ATOM 1480 O O . GLU A 1 194 ? -11.825 -7.342 9.430 1.00 89.44 194 GLU A O 1
ATOM 1485 N N . ILE A 1 195 ? -11.514 -6.852 11.601 1.00 89.31 195 ILE A N 1
ATOM 1486 C CA . ILE A 1 195 ? -10.674 -5.678 11.348 1.00 89.31 195 ILE A CA 1
ATOM 1487 C C . ILE A 1 195 ? -9.251 -6.155 11.048 1.00 89.31 195 ILE A C 1
ATOM 1489 O O . ILE A 1 195 ? -8.634 -6.923 11.786 1.00 89.31 195 ILE A O 1
ATOM 1493 N N . GLY A 1 196 ? -8.731 -5.713 9.912 1.00 85.00 196 GLY A N 1
ATOM 1494 C CA . GLY A 1 196 ? -7.407 -6.048 9.420 1.00 85.00 196 GLY A CA 1
ATOM 1495 C C . GLY A 1 196 ? -6.305 -5.309 10.164 1.00 85.00 196 GLY A C 1
ATOM 1496 O O . GLY A 1 196 ? -6.499 -4.251 10.757 1.00 85.00 196 GLY A O 1
ATOM 1497 N N . THR A 1 197 ? -5.100 -5.859 10.074 1.00 83.19 197 THR A N 1
ATOM 1498 C CA . THR A 1 197 ? -3.888 -5.342 10.729 1.00 83.19 197 THR A CA 1
ATOM 1499 C C . THR A 1 197 ? -3.326 -4.077 10.069 1.00 83.19 197 THR A C 1
ATOM 1501 O O . THR A 1 197 ? -2.312 -3.546 10.515 1.00 83.19 197 THR A O 1
ATOM 1504 N N . GLY A 1 198 ? -3.963 -3.592 8.996 1.00 84.50 198 GLY A N 1
ATOM 1505 C CA . GLY A 1 198 ? -3.467 -2.492 8.166 1.00 84.50 198 GLY A CA 1
ATOM 1506 C C . GLY A 1 198 ? -2.495 -2.931 7.067 1.00 84.50 198 GLY A C 1
ATOM 1507 O O . GLY A 1 198 ? -1.929 -2.080 6.386 1.00 84.50 198 GLY A O 1
ATOM 1508 N N . VAL A 1 199 ? -2.306 -4.238 6.868 1.00 87.62 199 VAL A N 1
ATOM 1509 C CA . VAL A 1 199 ? -1.529 -4.792 5.752 1.00 87.62 199 VAL A CA 1
ATOM 1510 C C . VAL A 1 199 ? -2.451 -5.027 4.554 1.00 87.62 199 VAL A C 1
ATOM 1512 O O . VAL A 1 199 ? -3.515 -5.619 4.699 1.00 87.62 199 VAL A O 1
ATOM 1515 N N . ILE A 1 200 ? -2.040 -4.569 3.366 1.00 91.50 200 ILE A N 1
ATOM 1516 C CA . ILE A 1 200 ? -2.738 -4.830 2.098 1.00 91.50 200 ILE A CA 1
ATOM 1517 C C . ILE A 1 200 ? -1.948 -5.890 1.328 1.00 91.50 200 ILE A C 1
ATOM 1519 O O . ILE A 1 200 ? -0.886 -5.606 0.770 1.00 91.50 200 ILE A O 1
ATOM 1523 N N . SER A 1 201 ? -2.466 -7.117 1.301 1.00 88.50 201 SER A N 1
ATOM 1524 C CA . SER A 1 201 ? -1.885 -8.244 0.566 1.00 88.50 201 SER A CA 1
ATOM 1525 C C . SER A 1 201 ? -2.969 -9.205 0.073 1.00 88.50 201 SER A C 1
ATOM 1527 O O . SER A 1 201 ? -4.085 -9.220 0.579 1.00 88.50 201 SER A O 1
ATOM 1529 N N . ALA A 1 202 ? -2.646 -10.030 -0.929 1.00 88.12 202 ALA A N 1
ATOM 1530 C CA . ALA A 1 202 ? -3.615 -10.924 -1.576 1.00 88.12 202 ALA A CA 1
ATOM 1531 C C . ALA A 1 202 ? -4.224 -11.985 -0.637 1.00 88.12 202 ALA A C 1
ATOM 1533 O O . ALA A 1 202 ? -5.289 -12.523 -0.920 1.00 88.12 202 ALA A O 1
ATOM 1534 N N . ASN A 1 203 ? -3.535 -12.304 0.457 1.00 88.94 203 ASN A N 1
ATOM 1535 C CA . ASN A 1 203 ? -3.941 -13.282 1.463 1.00 88.94 203 ASN A CA 1
ATOM 1536 C C . ASN A 1 203 ? -4.615 -12.658 2.699 1.00 88.94 203 ASN A C 1
ATOM 1538 O O . ASN A 1 203 ? -5.061 -13.405 3.564 1.00 88.94 203 ASN A O 1
ATOM 1542 N N . GLU A 1 204 ? -4.703 -11.328 2.789 1.00 86.94 204 GLU A N 1
ATOM 1543 C CA . GLU A 1 204 ? -5.368 -10.625 3.889 1.00 86.94 204 GLU A CA 1
ATOM 1544 C C . GLU A 1 204 ? -6.727 -10.101 3.415 1.00 86.94 204 GLU A C 1
ATOM 1546 O O . GLU A 1 204 ? -6.818 -9.119 2.681 1.00 86.94 204 GLU A O 1
ATOM 1551 N N . THR A 1 205 ? -7.806 -10.770 3.829 1.00 87.00 205 THR A N 1
ATOM 1552 C CA . THR A 1 205 ? -9.184 -10.455 3.399 1.00 87.00 205 THR A CA 1
ATOM 1553 C C . THR A 1 205 ? -9.961 -9.626 4.422 1.00 87.00 205 THR A C 1
ATOM 1555 O O . THR A 1 205 ? -11.188 -9.555 4.366 1.00 87.00 205 THR A O 1
ATOM 1558 N N . LYS A 1 206 ? -9.262 -9.053 5.403 1.00 90.94 206 LYS A N 1
ATOM 1559 C CA . LYS A 1 206 ? -9.859 -8.296 6.506 1.00 90.94 206 LYS A CA 1
ATOM 1560 C C . LYS A 1 206 ? -10.023 -6.815 6.162 1.00 90.94 206 LYS A C 1
ATOM 1562 O O . LYS A 1 206 ? -9.407 -6.300 5.230 1.00 90.94 206 LYS A O 1
ATOM 1567 N N . THR A 1 207 ? -10.841 -6.110 6.942 1.00 89.19 207 THR A N 1
ATOM 1568 C CA . THR A 1 207 ? -11.144 -4.689 6.705 1.00 89.19 207 THR A CA 1
ATOM 1569 C C . THR A 1 207 ? -9.917 -3.807 6.945 1.00 89.19 207 THR A C 1
ATOM 1571 O O . THR A 1 207 ? -9.294 -3.889 7.996 1.00 89.19 207 THR A O 1
ATOM 1574 N N . VAL A 1 208 ? -9.592 -2.901 6.025 1.00 91.50 208 VAL A N 1
ATOM 1575 C CA . VAL A 1 208 ? -8.508 -1.914 6.188 1.00 91.50 208 VAL A CA 1
ATOM 1576 C C . VAL A 1 208 ? -9.055 -0.489 6.203 1.00 91.50 208 VAL A C 1
ATOM 1578 O O . VAL A 1 208 ? -10.160 -0.225 5.730 1.00 91.50 208 VAL A O 1
ATOM 1581 N N . SER A 1 209 ? -8.285 0.450 6.757 1.00 90.31 209 SER A N 1
ATOM 1582 C CA . SER A 1 209 ? -8.687 1.858 6.787 1.00 90.31 209 SER A CA 1
ATOM 1583 C C . SER A 1 209 ? -8.566 2.517 5.407 1.00 90.31 209 SER A C 1
ATOM 1585 O O . SER A 1 209 ? -7.712 2.145 4.598 1.00 90.31 209 SER A O 1
ATOM 1587 N N . GLY A 1 210 ? -9.377 3.549 5.152 1.00 92.12 210 GLY A N 1
ATOM 1588 C CA . GLY A 1 210 ? -9.313 4.306 3.898 1.00 92.12 210 GLY A CA 1
ATOM 1589 C C . GLY A 1 210 ? -7.947 4.957 3.648 1.00 92.12 210 GLY A C 1
ATOM 1590 O O . GLY A 1 210 ? -7.478 4.960 2.514 1.00 92.12 210 GLY A O 1
ATOM 1591 N N . SER A 1 211 ? -7.264 5.439 4.694 1.00 92.56 211 SER A N 1
ATOM 1592 C CA . SER A 1 211 ? -5.914 6.009 4.570 1.00 92.56 211 SER A CA 1
ATOM 1593 C C . SER A 1 211 ? -4.868 4.949 4.222 1.00 92.56 211 SER 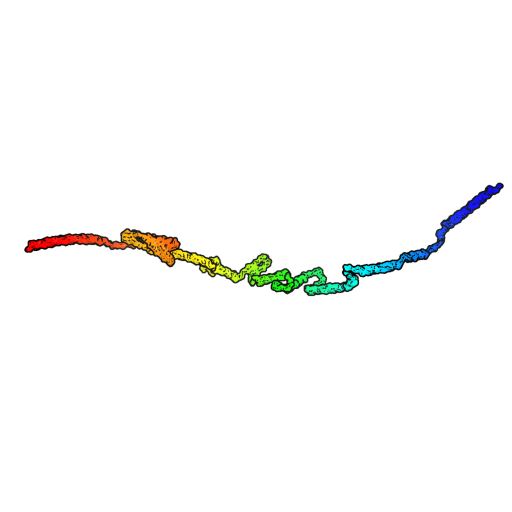A C 1
ATOM 1595 O O . SER A 1 211 ? -3.988 5.213 3.406 1.00 92.56 211 SER A O 1
ATOM 1597 N N . THR A 1 212 ? -4.987 3.732 4.766 1.00 93.25 212 THR A N 1
ATOM 1598 C CA . THR A 1 212 ? -4.132 2.596 4.384 1.00 93.25 212 THR A CA 1
ATOM 1599 C C . THR A 1 212 ? -4.259 2.301 2.889 1.00 93.25 212 THR A C 1
ATOM 1601 O O . THR A 1 212 ? -3.248 2.179 2.199 1.00 93.25 212 THR A O 1
ATOM 1604 N N . VAL A 1 213 ? -5.494 2.227 2.378 1.00 93.38 213 VAL A N 1
ATOM 1605 C CA . VAL A 1 213 ? -5.760 1.971 0.953 1.00 93.38 213 VAL A CA 1
ATOM 1606 C C . VAL A 1 213 ? -5.231 3.104 0.083 1.00 93.38 213 VAL A C 1
ATOM 1608 O O . VAL A 1 213 ? -4.533 2.843 -0.893 1.00 93.38 213 VAL A O 1
ATOM 1611 N N . HIS A 1 214 ? -5.520 4.351 0.452 1.00 95.00 214 HIS A N 1
ATOM 1612 C CA . HIS A 1 214 ? -5.069 5.528 -0.284 1.00 95.00 214 HIS A CA 1
ATOM 1613 C C . HIS A 1 214 ? -3.541 5.565 -0.417 1.00 95.00 214 HIS A C 1
ATOM 1615 O O . HIS A 1 214 ? -3.040 5.606 -1.538 1.00 95.00 214 HIS A O 1
ATOM 1621 N N . ASN A 1 215 ? -2.806 5.427 0.691 1.00 94.62 215 ASN A N 1
ATOM 1622 C CA . ASN A 1 215 ? -1.341 5.451 0.682 1.00 94.62 215 ASN A CA 1
ATOM 1623 C C . ASN A 1 215 ? -0.743 4.320 -0.168 1.00 94.62 215 ASN A C 1
ATOM 1625 O O . ASN A 1 215 ? 0.217 4.535 -0.908 1.00 94.62 215 ASN A O 1
ATOM 1629 N N . TYR A 1 216 ? -1.311 3.112 -0.084 1.00 94.38 216 TYR A N 1
ATOM 1630 C CA . TYR A 1 216 ? -0.857 1.979 -0.891 1.00 94.38 216 TYR A CA 1
ATOM 1631 C C . TYR A 1 216 ? -1.082 2.220 -2.389 1.00 94.38 216 TYR A C 1
ATOM 1633 O O . TYR A 1 216 ? -0.182 1.994 -3.199 1.00 94.38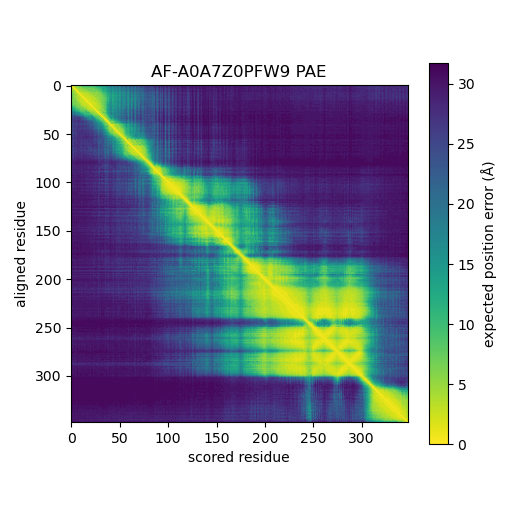 216 TYR A O 1
ATOM 1641 N N . VAL A 1 217 ? -2.266 2.713 -2.767 1.00 95.75 217 VAL A N 1
ATOM 1642 C CA . VAL A 1 217 ? -2.585 3.042 -4.163 1.00 95.75 217 VAL A CA 1
ATOM 1643 C C . VAL A 1 217 ? -1.690 4.168 -4.675 1.00 95.75 217 VAL A C 1
ATOM 1645 O O . VAL A 1 217 ? -1.143 4.035 -5.768 1.00 95.75 217 VAL A O 1
ATOM 1648 N N . GLU A 1 218 ? -1.479 5.232 -3.900 1.00 95.88 218 GLU A N 1
ATOM 1649 C CA . GLU A 1 218 ? -0.572 6.323 -4.275 1.00 95.88 218 GLU A CA 1
ATOM 1650 C C . GLU A 1 218 ? 0.859 5.826 -4.504 1.00 95.88 218 GLU A C 1
ATOM 1652 O O . GLU A 1 218 ? 1.468 6.153 -5.526 1.00 95.88 218 GLU A O 1
ATOM 1657 N N . GLN A 1 219 ? 1.376 4.970 -3.616 1.00 95.00 219 GLN A N 1
ATOM 1658 C CA . GLN A 1 219 ? 2.694 4.360 -3.786 1.00 95.00 219 GLN A CA 1
ATOM 1659 C C . GLN A 1 219 ? 2.775 3.552 -5.089 1.00 95.00 219 GLN A C 1
ATOM 1661 O O . GLN A 1 219 ? 3.724 3.715 -5.862 1.00 95.00 219 GLN A O 1
ATOM 1666 N N . LYS A 1 220 ? 1.776 2.706 -5.373 1.00 95.06 220 LYS A N 1
ATOM 1667 C CA . LYS A 1 220 ? 1.744 1.898 -6.604 1.00 95.06 220 LYS A CA 1
ATOM 1668 C C . LYS A 1 220 ? 1.556 2.732 -7.866 1.00 95.06 220 LYS A C 1
ATOM 1670 O O . LYS A 1 220 ? 2.170 2.427 -8.889 1.00 95.06 220 LYS A O 1
ATOM 1675 N N . MET A 1 221 ? 0.793 3.817 -7.798 1.00 93.75 221 MET A N 1
ATOM 1676 C CA . MET A 1 221 ? 0.680 4.781 -8.892 1.00 93.75 221 MET A CA 1
ATOM 1677 C C . MET A 1 221 ? 2.024 5.472 -9.157 1.00 93.75 221 MET A C 1
ATOM 1679 O O . MET A 1 221 ? 2.423 5.588 -10.316 1.00 93.75 221 MET A O 1
ATOM 1683 N N . ALA A 1 222 ? 2.757 5.871 -8.114 1.00 93.00 222 ALA A N 1
ATOM 1684 C CA . ALA A 1 222 ? 4.084 6.468 -8.251 1.00 93.00 222 ALA A CA 1
ATOM 1685 C C . ALA A 1 222 ? 5.099 5.487 -8.868 1.00 93.00 222 ALA A C 1
ATOM 1687 O O . ALA A 1 222 ? 5.812 5.853 -9.804 1.00 93.00 222 ALA A O 1
ATOM 1688 N N . GLU A 1 223 ? 5.124 4.228 -8.414 1.00 93.56 223 GLU A N 1
ATOM 1689 C CA . GLU A 1 223 ? 5.946 3.163 -9.015 1.00 93.56 223 GLU A CA 1
ATOM 1690 C C . GLU A 1 223 ? 5.608 2.968 -10.505 1.00 93.56 223 GLU A C 1
ATOM 1692 O O . GLU A 1 223 ? 6.501 2.974 -11.357 1.00 93.56 223 GLU A O 1
ATOM 1697 N N . SER A 1 224 ? 4.318 2.870 -10.842 1.00 93.38 224 SER A N 1
ATOM 1698 C CA . SER A 1 224 ? 3.851 2.726 -12.227 1.00 93.38 224 SER A CA 1
ATOM 1699 C C . SER A 1 224 ? 4.264 3.911 -13.102 1.00 93.38 224 SER A C 1
ATOM 1701 O O . SER A 1 224 ? 4.657 3.730 -14.257 1.00 93.38 224 SER A O 1
ATOM 1703 N N . GLN A 1 225 ? 4.198 5.128 -12.564 1.00 92.19 225 GLN A N 1
ATOM 1704 C CA . GLN A 1 225 ? 4.626 6.331 -13.264 1.00 92.19 225 GLN A CA 1
ATOM 1705 C C . GLN A 1 225 ? 6.134 6.328 -13.545 1.00 92.19 225 GLN A C 1
ATOM 1707 O O . GLN A 1 225 ? 6.533 6.745 -14.635 1.00 92.19 225 GLN A O 1
ATOM 1712 N N . VAL A 1 226 ? 6.968 5.825 -12.629 1.00 92.88 226 VAL A N 1
ATOM 1713 C CA . VAL A 1 226 ? 8.416 5.669 -12.862 1.00 92.88 226 VAL A CA 1
ATOM 1714 C C . VAL A 1 226 ? 8.688 4.672 -13.991 1.00 92.88 226 VAL A C 1
ATOM 1716 O O . VAL A 1 226 ? 9.522 4.942 -14.859 1.00 92.88 226 VAL A O 1
ATOM 1719 N N . VAL A 1 227 ? 7.957 3.554 -14.033 1.00 95.19 227 VAL A N 1
ATOM 1720 C CA . VAL A 1 227 ? 8.086 2.550 -15.104 1.00 95.19 227 VAL A CA 1
ATOM 1721 C C . VAL A 1 227 ? 7.685 3.131 -16.463 1.00 95.19 227 VAL A C 1
ATOM 1723 O O . VAL A 1 227 ? 8.455 3.028 -17.418 1.00 95.19 227 VAL A O 1
ATOM 1726 N N . ALA A 1 228 ? 6.533 3.803 -16.554 1.00 95.31 228 ALA A N 1
ATOM 1727 C CA . ALA A 1 228 ? 6.079 4.450 -17.790 1.00 95.31 228 ALA A CA 1
ATOM 1728 C C . ALA A 1 228 ? 7.095 5.484 -18.314 1.00 95.31 228 ALA A C 1
ATOM 1730 O O . ALA A 1 228 ? 7.373 5.553 -19.511 1.00 95.31 228 ALA A O 1
ATOM 1731 N N . SER A 1 229 ? 7.721 6.232 -17.403 1.00 95.38 229 SER A N 1
ATOM 1732 C CA . SER A 1 229 ? 8.826 7.150 -17.695 1.00 95.38 229 SER A CA 1
ATOM 1733 C C . SER A 1 229 ? 10.067 6.456 -18.263 1.00 95.38 229 SER A C 1
ATOM 1735 O O . SER A 1 229 ? 10.700 6.973 -19.188 1.00 95.38 229 SER A O 1
ATOM 1737 N N . GLY A 1 230 ? 10.414 5.278 -17.742 1.00 96.38 230 GLY A N 1
ATOM 1738 C CA . GLY A 1 230 ? 11.490 4.449 -18.288 1.00 96.38 230 GLY A CA 1
ATOM 1739 C C . GLY A 1 230 ? 11.192 3.964 -19.710 1.00 96.38 230 GLY A C 1
ATOM 1740 O O . GLY A 1 230 ? 12.075 3.988 -20.567 1.00 96.38 230 GLY A O 1
ATOM 1741 N N . ILE A 1 231 ? 9.93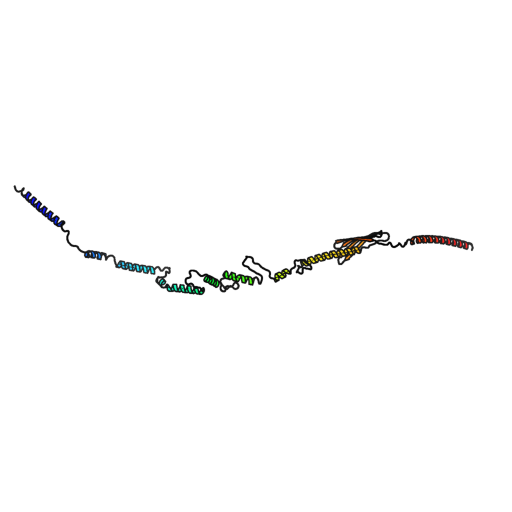8 3.604 -19.996 1.00 97.31 231 ILE A N 1
ATOM 1742 C CA . ILE A 1 231 ? 9.509 3.213 -21.347 1.00 97.31 231 ILE A CA 1
ATOM 1743 C C . ILE A 1 231 ? 9.608 4.404 -22.309 1.00 97.31 231 ILE A C 1
ATOM 1745 O O . ILE A 1 231 ? 10.161 4.253 -23.395 1.00 97.31 231 ILE A O 1
ATOM 1749 N N . ALA A 1 232 ? 9.162 5.601 -21.909 1.00 98.19 232 ALA A N 1
ATOM 1750 C CA . ALA A 1 232 ? 9.298 6.805 -22.735 1.00 98.19 232 ALA A CA 1
ATOM 1751 C C . ALA A 1 232 ? 10.770 7.101 -23.093 1.00 98.19 232 ALA A C 1
ATOM 1753 O O . ALA A 1 232 ? 11.074 7.388 -24.251 1.00 98.19 232 ALA A O 1
ATOM 1754 N N . ASN A 1 233 ? 11.692 6.953 -22.131 1.00 98.00 233 ASN A N 1
ATOM 1755 C CA . ASN A 1 233 ? 13.138 7.050 -22.370 1.00 98.00 233 ASN A CA 1
ATOM 1756 C C . ASN A 1 233 ? 13.614 6.050 -23.432 1.00 98.00 233 ASN A C 1
ATOM 1758 O O . ASN A 1 233 ? 14.310 6.434 -24.374 1.00 98.00 233 ASN A O 1
ATOM 1762 N N . ALA A 1 234 ? 13.211 4.782 -23.311 1.00 97.88 234 ALA A N 1
ATOM 1763 C CA . ALA A 1 234 ? 13.564 3.744 -24.275 1.00 97.88 234 ALA A CA 1
ATOM 1764 C C . ALA A 1 234 ? 13.024 4.059 -25.681 1.00 97.88 234 ALA A C 1
ATOM 1766 O O . ALA A 1 234 ? 13.765 3.935 -26.656 1.00 97.88 234 ALA A O 1
ATOM 1767 N N . VAL A 1 235 ? 11.775 4.529 -25.785 1.00 98.06 235 VAL A N 1
ATOM 1768 C CA . VAL A 1 235 ? 11.158 4.953 -27.055 1.00 98.06 235 VAL A CA 1
ATOM 1769 C C . VAL A 1 235 ? 11.943 6.107 -27.686 1.00 98.06 235 VAL A C 1
ATOM 1771 O O . VAL A 1 235 ? 12.253 6.053 -28.878 1.00 98.06 235 VAL A O 1
ATOM 1774 N N . ALA A 1 236 ? 12.325 7.117 -26.899 1.00 98.12 236 ALA A N 1
ATOM 1775 C CA . ALA A 1 236 ? 13.139 8.230 -27.384 1.00 98.12 236 ALA A CA 1
ATOM 1776 C C . ALA A 1 236 ? 14.507 7.730 -27.887 1.00 98.12 236 ALA A C 1
ATOM 1778 O O . ALA A 1 236 ? 14.856 7.925 -29.047 1.00 98.12 236 ALA A O 1
ATOM 1779 N N . MET A 1 237 ? 15.258 6.988 -27.067 1.00 97.06 237 MET A N 1
ATOM 1780 C CA . MET A 1 237 ? 16.583 6.473 -27.444 1.00 97.06 237 MET A CA 1
ATOM 1781 C C . MET A 1 237 ? 16.550 5.543 -28.668 1.00 97.06 237 MET A C 1
ATOM 1783 O O . MET A 1 237 ? 17.478 5.562 -29.487 1.00 97.06 237 MET A O 1
ATOM 1787 N N . ALA A 1 238 ? 15.498 4.734 -28.817 1.00 96.38 238 ALA A N 1
ATOM 1788 C CA . ALA A 1 238 ? 15.292 3.878 -29.983 1.00 96.38 238 ALA A CA 1
ATOM 1789 C C . ALA A 1 238 ? 15.049 4.696 -31.260 1.00 96.38 238 ALA A C 1
ATOM 1791 O O . ALA A 1 238 ? 15.559 4.333 -32.316 1.00 96.38 238 ALA A O 1
ATOM 1792 N N . SER A 1 239 ? 14.356 5.830 -31.135 1.00 95.94 239 SER A N 1
ATOM 1793 C CA . SER A 1 239 ? 14.018 6.729 -32.245 1.00 95.94 239 SER A CA 1
ATOM 1794 C C . SER A 1 239 ? 15.187 7.601 -32.719 1.00 95.94 239 SER A C 1
ATOM 1796 O O . SER A 1 239 ? 15.052 8.305 -33.716 1.00 95.94 239 SER A O 1
ATOM 1798 N N . LEU A 1 240 ? 16.341 7.570 -32.038 1.00 94.81 240 LEU A N 1
ATOM 1799 C CA . LEU A 1 240 ? 17.554 8.241 -32.513 1.00 94.81 240 LEU A CA 1
ATOM 1800 C C . LEU A 1 240 ? 18.025 7.620 -33.842 1.00 94.81 240 LEU A C 1
ATOM 1802 O O . LEU A 1 240 ? 18.351 6.422 -33.841 1.00 94.81 240 LEU A O 1
ATOM 1806 N N . PRO A 1 241 ? 18.148 8.421 -34.921 1.00 87.81 241 PRO A N 1
ATOM 1807 C CA . PRO A 1 241 ? 18.733 7.982 -36.182 1.00 87.81 241 PRO A CA 1
ATOM 1808 C C . PRO A 1 241 ? 20.120 7.360 -35.989 1.00 87.81 241 PRO A C 1
ATOM 1810 O O . PRO A 1 241 ? 20.915 7.814 -35.162 1.00 87.81 241 PRO A O 1
ATOM 1813 N N . VAL A 1 242 ? 20.400 6.316 -36.768 1.00 78.38 242 VAL A N 1
ATOM 1814 C CA . VAL A 1 242 ? 21.706 5.652 -36.857 1.00 78.38 242 VAL A CA 1
ATOM 1815 C C . VAL A 1 242 ? 22.180 5.690 -38.307 1.00 78.38 242 VAL A C 1
ATOM 1817 O O . VAL A 1 242 ? 21.350 5.670 -39.211 1.00 78.38 242 VAL A O 1
ATOM 1820 N N . ASN A 1 243 ? 23.500 5.702 -38.516 1.00 67.81 243 ASN A N 1
ATOM 1821 C CA . ASN A 1 243 ? 24.157 5.662 -39.832 1.00 67.81 243 ASN A CA 1
ATOM 1822 C C . ASN A 1 243 ? 24.054 6.971 -40.632 1.00 67.81 243 ASN A C 1
ATOM 1824 O O . ASN A 1 243 ? 23.417 7.044 -41.677 1.00 67.81 243 ASN A O 1
ATOM 1828 N N . PHE A 1 244 ? 24.764 8.001 -40.169 1.00 66.69 244 PHE A N 1
ATOM 1829 C CA . PHE A 1 244 ? 24.945 9.277 -40.879 1.00 66.69 244 PHE A CA 1
ATOM 1830 C C . PHE A 1 244 ? 25.881 9.194 -42.105 1.00 66.69 244 PHE A C 1
ATOM 1832 O O . PHE A 1 244 ? 26.399 10.215 -42.543 1.00 66.69 244 PHE A O 1
ATOM 1839 N N . ALA A 1 245 ? 26.153 7.994 -42.629 1.00 62.72 245 ALA A N 1
ATOM 1840 C CA . ALA A 1 245 ? 27.185 7.786 -43.636 1.00 62.72 245 ALA A CA 1
ATOM 1841 C C . ALA A 1 245 ? 26.770 8.308 -45.017 1.00 62.72 245 ALA A C 1
ATOM 1843 O O . ALA A 1 245 ? 25.969 7.682 -45.708 1.00 62.72 245 ALA A O 1
ATOM 1844 N N . ASP A 1 246 ? 27.368 9.427 -45.426 1.00 61.41 246 ASP A N 1
ATOM 1845 C CA . ASP A 1 246 ? 27.197 10.069 -46.739 1.00 61.41 246 ASP A CA 1
ATOM 1846 C C . ASP A 1 246 ? 28.431 9.922 -47.656 1.00 61.41 246 ASP A C 1
ATOM 1848 O O . ASP A 1 246 ? 28.499 10.520 -48.727 1.00 61.41 246 ASP A O 1
ATOM 1852 N N . GLY A 1 247 ? 29.413 9.115 -47.241 1.00 59.03 247 GLY A N 1
ATOM 1853 C CA . GLY A 1 247 ? 30.689 8.922 -47.939 1.00 59.03 247 GLY A CA 1
ATOM 1854 C C . GLY A 1 247 ? 31.830 9.812 -47.431 1.00 59.03 247 GLY A C 1
ATOM 1855 O O . GLY A 1 247 ? 32.986 9.497 -47.710 1.00 59.03 247 GLY A O 1
ATOM 1856 N N . VAL A 1 248 ? 31.540 10.853 -46.639 1.00 59.91 248 VAL A N 1
ATOM 1857 C CA . VAL A 1 248 ? 32.545 11.762 -46.047 1.00 59.91 248 VAL A CA 1
ATOM 1858 C C . VAL A 1 248 ? 32.510 11.724 -44.517 1.00 59.91 248 VAL A C 1
ATOM 1860 O O . VAL A 1 248 ? 33.563 11.741 -43.878 1.00 59.91 248 VAL A O 1
ATOM 1863 N N . HIS A 1 249 ? 31.325 11.608 -43.914 1.00 68.62 249 HIS A N 1
ATOM 1864 C CA . HIS A 1 249 ? 31.154 11.580 -42.461 1.00 68.62 249 HIS A CA 1
ATOM 1865 C C . HIS A 1 249 ? 30.703 10.198 -41.987 1.00 68.62 249 HIS A C 1
ATOM 1867 O O . HIS A 1 249 ? 29.697 9.665 -42.438 1.00 68.62 249 HIS A O 1
ATOM 1873 N N . SER A 1 250 ? 31.435 9.607 -41.044 1.00 78.81 250 SER A N 1
ATOM 1874 C CA . SER A 1 250 ? 31.140 8.281 -40.478 1.00 78.81 250 SER A CA 1
ATOM 1875 C C . SER A 1 250 ? 30.592 8.326 -39.051 1.00 78.81 250 SER A C 1
ATOM 1877 O O . SER A 1 250 ? 30.355 7.275 -38.457 1.00 78.81 250 SER A O 1
ATOM 1879 N N . HIS A 1 251 ? 30.403 9.524 -38.494 1.00 86.62 251 HIS A N 1
ATOM 1880 C CA . HIS A 1 251 ? 29.982 9.766 -37.116 1.00 86.62 251 HIS A CA 1
ATOM 1881 C C . HIS A 1 251 ? 28.951 10.892 -37.081 1.00 86.62 251 HIS A C 1
ATOM 1883 O O . HIS A 1 251 ? 29.035 11.825 -37.876 1.00 86.62 251 HIS A O 1
ATOM 1889 N N . GLY A 1 252 ? 28.017 10.852 -36.135 1.00 86.38 252 GLY A N 1
ATOM 1890 C CA . GLY A 1 252 ? 27.061 11.940 -35.971 1.00 86.38 252 GLY A CA 1
ATOM 1891 C C . GLY A 1 252 ? 26.395 11.981 -34.606 1.00 86.38 252 GLY A C 1
ATOM 1892 O O . GLY A 1 252 ? 26.414 11.011 -33.844 1.00 86.38 252 GLY A O 1
ATOM 1893 N N . LEU A 1 253 ? 25.815 13.145 -34.323 1.00 91.31 253 LEU A N 1
ATOM 1894 C CA . LEU A 1 253 ? 25.035 13.455 -33.132 1.00 91.31 253 LEU A CA 1
ATOM 1895 C C . LEU A 1 253 ? 23.561 13.587 -33.531 1.00 91.31 253 LEU A C 1
ATOM 1897 O O . LEU A 1 253 ? 23.232 14.305 -34.472 1.00 91.31 253 LEU A O 1
ATOM 1901 N N . ALA A 1 254 ? 22.678 12.926 -32.791 1.00 92.62 254 ALA A N 1
ATOM 1902 C CA . ALA A 1 254 ? 21.232 13.014 -32.940 1.00 92.62 254 ALA A CA 1
ATOM 1903 C C . ALA A 1 254 ? 20.571 13.475 -31.643 1.00 92.62 254 ALA A C 1
ATOM 1905 O O . ALA A 1 254 ? 21.056 13.206 -30.543 1.00 92.62 254 ALA A O 1
ATOM 1906 N N . ALA A 1 255 ? 19.400 14.083 -31.802 1.00 96.38 255 ALA A N 1
ATOM 1907 C CA . ALA A 1 255 ? 18.418 14.272 -30.751 1.00 96.38 255 ALA A CA 1
ATOM 1908 C C . ALA A 1 255 ? 17.085 13.661 -31.197 1.00 96.38 255 ALA A C 1
ATOM 1910 O O . ALA A 1 255 ? 16.806 13.555 -32.391 1.00 96.38 255 ALA A O 1
ATOM 1911 N N . SER A 1 256 ? 16.267 13.238 -30.244 1.00 97.00 256 SER A N 1
ATOM 1912 C CA . SER A 1 256 ? 14.947 12.670 -30.508 1.00 97.00 256 SER A CA 1
ATOM 1913 C C . SER A 1 256 ? 14.024 12.873 -29.314 1.00 97.00 256 SER A C 1
ATOM 1915 O O . SER A 1 256 ? 14.451 13.225 -28.212 1.00 97.00 256 SER A O 1
ATOM 1917 N N . TYR A 1 257 ? 12.746 12.628 -29.557 1.00 97.69 257 TYR A N 1
ATOM 1918 C CA . TYR A 1 257 ? 11.680 12.699 -28.578 1.00 97.69 257 TYR A CA 1
ATOM 1919 C C . TYR A 1 257 ? 10.884 11.396 -28.617 1.00 97.69 257 TYR A C 1
ATOM 1921 O O . TYR A 1 257 ? 10.700 10.813 -29.685 1.00 97.69 257 TYR A O 1
ATOM 1929 N N . GLY A 1 258 ? 10.407 10.948 -27.462 1.00 96.69 258 GLY A N 1
ATOM 1930 C CA . GLY A 1 258 ? 9.555 9.772 -27.340 1.00 96.69 258 GLY A CA 1
ATOM 1931 C C . GLY A 1 258 ? 8.537 9.942 -26.224 1.00 96.69 258 GLY A C 1
ATOM 1932 O O . GLY A 1 258 ? 8.771 10.662 -25.253 1.00 96.69 258 GLY A O 1
ATOM 1933 N N . ASN A 1 259 ? 7.395 9.274 -26.352 1.00 97.12 259 ASN A N 1
ATOM 1934 C CA . ASN A 1 259 ? 6.357 9.280 -25.331 1.00 97.12 259 ASN A CA 1
ATOM 1935 C C . ASN A 1 259 ? 5.770 7.883 -25.113 1.00 97.12 259 ASN A C 1
ATOM 1937 O O . ASN A 1 259 ? 5.775 7.038 -26.007 1.00 97.12 259 ASN A O 1
ATOM 1941 N N . TYR A 1 260 ? 5.246 7.661 -23.912 1.00 96.94 260 TYR A N 1
ATOM 1942 C CA . TYR A 1 260 ? 4.473 6.475 -23.561 1.00 96.94 260 TYR A CA 1
ATOM 1943 C C . TYR A 1 260 ? 3.428 6.846 -22.505 1.00 96.94 260 TYR A C 1
ATOM 1945 O O . TYR A 1 260 ? 3.771 7.322 -21.423 1.00 96.94 260 TYR A O 1
ATOM 1953 N N . GLY A 1 261 ? 2.143 6.670 -22.830 1.00 93.50 261 GLY A N 1
ATOM 1954 C CA . GLY A 1 261 ? 1.053 7.217 -22.017 1.00 93.50 261 GLY A CA 1
ATOM 1955 C C . GLY A 1 261 ? 1.168 8.741 -21.880 1.00 93.50 261 GLY A C 1
ATOM 1956 O O . GLY A 1 261 ? 1.364 9.441 -22.873 1.00 93.50 261 GLY A O 1
ATOM 1957 N N . SER A 1 262 ? 1.081 9.244 -20.646 1.00 92.31 262 SER A N 1
ATOM 1958 C CA . SER A 1 262 ? 1.263 10.661 -20.285 1.00 92.31 262 SER A CA 1
ATOM 1959 C C . SER A 1 262 ? 2.727 11.084 -20.100 1.00 92.31 262 SER A C 1
ATOM 1961 O O . SER A 1 262 ? 2.998 12.221 -19.713 1.00 92.31 262 SER A O 1
ATOM 1963 N N . ASN A 1 263 ? 3.683 10.176 -20.306 1.00 95.31 263 ASN A N 1
ATOM 1964 C CA . ASN A 1 263 ? 5.086 10.411 -19.991 1.00 95.31 263 ASN A CA 1
ATOM 1965 C C . ASN A 1 263 ? 5.865 10.723 -21.265 1.00 95.31 263 ASN A C 1
ATOM 1967 O O . ASN A 1 263 ? 5.701 10.057 -22.288 1.00 95.31 263 ASN A O 1
ATOM 1971 N N . HIS A 1 264 ? 6.750 11.713 -21.181 1.00 96.62 264 HIS A N 1
ATOM 1972 C CA . HIS A 1 264 ? 7.524 12.210 -22.313 1.00 96.62 264 HIS A CA 1
ATOM 1973 C C . HIS A 1 264 ? 9.014 12.164 -21.996 1.00 96.62 264 HIS A C 1
ATOM 1975 O O . HIS A 1 264 ? 9.411 12.348 -20.843 1.00 96.62 264 HIS A O 1
ATOM 1981 N N . ALA A 1 265 ? 9.831 11.948 -23.019 1.00 98.19 265 ALA A N 1
ATOM 1982 C CA . ALA A 1 265 ? 11.273 11.863 -22.905 1.00 98.19 265 ALA A CA 1
ATOM 1983 C C . ALA A 1 265 ? 11.982 12.503 -24.093 1.00 98.19 265 ALA A C 1
ATOM 1985 O O . ALA A 1 265 ? 11.503 12.469 -25.226 1.00 98.19 265 ALA A O 1
ATOM 1986 N N . PHE A 1 266 ? 13.163 13.039 -23.812 1.00 98.00 266 PHE A N 1
ATOM 1987 C CA . PHE A 1 266 ? 14.098 13.562 -24.795 1.00 98.00 266 PHE A CA 1
ATOM 1988 C C . PHE A 1 266 ? 15.383 12.753 -24.713 1.00 98.00 266 PHE A C 1
ATOM 1990 O O . PHE A 1 266 ? 15.886 12.490 -23.618 1.00 98.00 266 PHE A O 1
ATOM 1997 N N . ALA A 1 267 ? 15.913 12.356 -25.864 1.00 97.94 267 ALA A N 1
ATOM 1998 C CA . ALA A 1 267 ? 17.152 11.604 -25.951 1.00 97.94 267 ALA A CA 1
ATOM 1999 C C . ALA A 1 267 ? 18.146 12.286 -26.883 1.00 97.94 267 ALA A C 1
ATOM 2001 O O . ALA A 1 267 ? 17.765 12.883 -27.887 1.00 97.94 267 ALA A O 1
ATOM 2002 N N . PHE A 1 268 ? 19.424 12.129 -26.566 1.00 96.88 268 PHE A N 1
ATOM 2003 C CA . PHE A 1 268 ? 20.559 12.546 -27.373 1.00 96.88 268 PHE A CA 1
ATOM 2004 C C . PHE A 1 268 ? 21.472 11.345 -27.571 1.00 96.88 268 PHE A C 1
ATOM 2006 O O . PHE A 1 268 ? 21.616 10.517 -26.669 1.00 96.88 268 PHE A O 1
ATOM 2013 N N . GLY A 1 269 ? 22.108 11.226 -28.728 1.00 94.62 269 GLY A N 1
ATOM 2014 C CA . GLY A 1 269 ? 23.032 10.125 -28.944 1.00 94.62 269 GLY A CA 1
ATOM 2015 C C . GLY A 1 269 ? 24.051 10.369 -30.030 1.00 94.62 269 GLY A C 1
ATOM 2016 O O . GLY A 1 269 ? 23.822 11.117 -30.973 1.00 94.62 269 GLY A O 1
ATOM 2017 N N . LEU A 1 270 ? 25.179 9.698 -29.869 1.00 92.75 270 LEU A N 1
ATOM 2018 C CA . LEU A 1 270 ? 26.283 9.643 -30.805 1.00 92.75 270 LEU A CA 1
ATOM 2019 C C . LEU A 1 270 ? 26.247 8.283 -31.492 1.00 92.75 270 LEU A C 1
ATOM 2021 O O . LEU A 1 270 ? 26.082 7.256 -30.832 1.00 92.75 270 LEU A O 1
ATOM 2025 N N . SER A 1 271 ? 26.413 8.246 -32.805 1.00 92.19 271 SER A N 1
ATOM 2026 C CA . SER A 1 271 ? 26.567 6.984 -33.528 1.00 92.19 271 SER A CA 1
ATOM 2027 C C . SER A 1 271 ? 27.608 7.103 -34.625 1.00 92.19 271 SER A C 1
ATOM 2029 O O . SER A 1 271 ? 27.970 8.210 -35.027 1.00 92.19 271 SER A O 1
ATOM 2031 N N . GLY A 1 272 ? 28.112 5.967 -35.089 1.00 87.75 272 GLY A N 1
ATOM 2032 C CA . GLY A 1 272 ? 29.018 5.926 -36.223 1.00 87.75 272 GLY A CA 1
ATOM 2033 C C . GLY A 1 272 ? 29.280 4.520 -36.736 1.00 87.75 272 GLY A C 1
ATOM 2034 O O . GLY A 1 272 ? 28.864 3.536 -36.124 1.00 87.75 272 GLY A O 1
ATOM 2035 N N . GLN A 1 273 ? 29.977 4.437 -37.866 1.00 86.88 273 GLN A N 1
ATOM 2036 C CA . GLN A 1 273 ? 30.316 3.179 -38.530 1.00 86.88 273 GLN A CA 1
ATOM 2037 C C . GLN A 1 273 ? 31.749 3.193 -39.082 1.00 86.88 273 GLN A C 1
ATOM 2039 O O . GLN A 1 273 ? 32.204 4.198 -39.616 1.00 86.88 273 GLN A O 1
ATOM 2044 N N . GLY A 1 274 ? 32.472 2.079 -38.980 1.00 80.19 274 GLY A N 1
ATOM 2045 C CA . GLY A 1 274 ? 33.839 1.934 -39.487 1.00 80.19 274 GLY A CA 1
ATOM 2046 C C . GLY A 1 274 ? 34.380 0.517 -39.289 1.00 80.19 274 GLY A C 1
ATOM 2047 O O . GLY A 1 274 ? 33.994 -0.164 -38.347 1.00 80.19 274 GLY A O 1
ATOM 2048 N N . LEU A 1 275 ? 35.258 0.049 -40.188 1.00 81.31 275 LEU A N 1
ATOM 2049 C CA . LEU A 1 275 ? 35.860 -1.301 -40.140 1.00 81.31 275 LEU A CA 1
ATOM 2050 C C . LEU A 1 275 ? 34.830 -2.452 -40.038 1.00 81.31 275 LEU A C 1
ATOM 2052 O O . LEU A 1 275 ? 35.075 -3.468 -39.393 1.00 8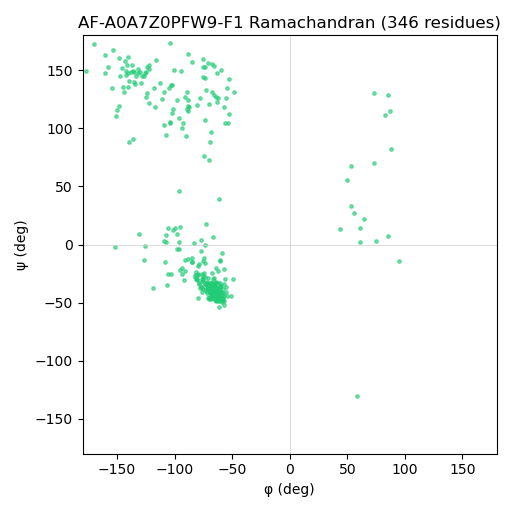1.31 275 LEU A O 1
ATOM 2056 N N . GLY A 1 276 ? 33.655 -2.284 -40.657 1.00 78.25 276 GLY A N 1
ATOM 2057 C CA . GLY A 1 276 ? 32.547 -3.245 -40.565 1.00 78.25 276 GLY A CA 1
ATOM 2058 C C . GLY A 1 276 ? 31.788 -3.215 -39.232 1.00 78.25 276 GLY A C 1
ATOM 2059 O O . GLY A 1 276 ? 30.870 -4.008 -39.053 1.00 78.25 276 GLY A O 1
ATOM 2060 N N . ILE A 1 277 ? 32.132 -2.308 -38.313 1.00 84.69 277 ILE A N 1
ATOM 2061 C CA . ILE A 1 277 ? 31.482 -2.118 -37.011 1.00 84.69 277 ILE A CA 1
ATOM 2062 C C . ILE A 1 277 ? 30.582 -0.880 -37.058 1.00 84.69 277 ILE A C 1
ATOM 2064 O O . ILE A 1 277 ? 30.985 0.165 -37.558 1.00 84.69 277 ILE A O 1
ATOM 2068 N N . THR A 1 278 ? 29.382 -0.973 -36.495 1.00 89.00 278 THR A N 1
ATOM 2069 C CA . THR A 1 278 ? 28.499 0.163 -36.190 1.00 89.00 278 THR A CA 1
ATOM 2070 C C . THR A 1 278 ? 28.381 0.307 -34.681 1.00 89.00 278 THR A C 1
ATOM 2072 O O . THR A 1 278 ? 28.251 -0.696 -33.979 1.00 89.00 278 THR A O 1
ATOM 2075 N N . TYR A 1 279 ? 28.405 1.533 -34.169 1.00 90.25 279 TYR A N 1
ATOM 2076 C CA . TYR A 1 279 ? 28.239 1.811 -32.747 1.00 90.25 279 TYR A CA 1
ATOM 2077 C C . TYR A 1 279 ? 27.220 2.925 -32.496 1.00 90.25 279 TYR A C 1
ATOM 2079 O O . TYR A 1 279 ? 27.054 3.838 -33.306 1.00 90.25 279 TYR A O 1
ATOM 2087 N N . LYS A 1 280 ? 26.553 2.863 -31.341 1.00 94.00 280 LYS A N 1
ATOM 2088 C CA . LYS A 1 280 ? 25.623 3.885 -30.842 1.00 94.00 280 LYS A CA 1
ATOM 2089 C C . LYS A 1 280 ? 25.814 4.054 -29.341 1.00 94.00 280 LYS A C 1
ATOM 2091 O O . LYS A 1 280 ? 25.879 3.063 -28.623 1.00 94.00 280 LYS A O 1
ATOM 2096 N N . LEU A 1 281 ? 25.850 5.293 -28.872 1.00 95.00 281 LEU A N 1
ATOM 2097 C CA . LEU A 1 281 ? 25.759 5.684 -27.470 1.00 95.00 281 LEU A CA 1
ATOM 2098 C C . LEU A 1 281 ? 24.614 6.686 -27.347 1.00 95.00 281 LEU A C 1
ATOM 2100 O O . LEU A 1 281 ? 24.584 7.674 -28.071 1.00 95.00 281 LEU A O 1
ATOM 2104 N N . ALA A 1 282 ? 23.670 6.444 -26.450 1.00 95.88 282 ALA A N 1
ATOM 2105 C CA . ALA A 1 282 ? 22.502 7.289 -26.259 1.00 95.88 282 ALA A CA 1
ATOM 2106 C C . ALA A 1 282 ? 22.274 7.563 -24.774 1.00 95.88 282 ALA A C 1
ATOM 2108 O O . ALA A 1 282 ? 22.496 6.691 -23.936 1.00 95.88 282 ALA A O 1
ATOM 2109 N N . ALA A 1 283 ? 21.793 8.761 -24.470 1.00 97.06 283 ALA A N 1
ATOM 2110 C CA . ALA A 1 283 ? 21.331 9.167 -23.155 1.00 97.06 283 ALA A CA 1
ATOM 2111 C C . ALA A 1 283 ? 19.968 9.853 -23.280 1.00 97.06 283 ALA A C 1
ATOM 2113 O O . ALA A 1 283 ? 19.696 10.516 -24.280 1.00 97.06 283 ALA A O 1
ATOM 2114 N N . SER A 1 284 ? 19.110 9.719 -22.276 1.00 97.75 284 SER A N 1
ATOM 2115 C CA . SER A 1 284 ? 17.791 10.351 -22.265 1.00 97.75 284 SER A CA 1
ATOM 2116 C C . SER A 1 284 ? 17.383 10.836 -20.888 1.00 97.75 284 SER A C 1
ATOM 2118 O O . SER A 1 284 ? 17.843 10.311 -19.875 1.00 97.75 284 SER A O 1
ATOM 2120 N N . VAL A 1 285 ? 16.456 11.788 -20.869 1.00 97.56 285 VAL A N 1
ATOM 2121 C CA . VAL A 1 285 ? 15.775 12.277 -19.672 1.00 97.56 285 VAL A CA 1
ATOM 2122 C C . VAL A 1 285 ? 14.279 12.391 -19.949 1.00 97.56 285 VAL A C 1
ATOM 2124 O O . VAL A 1 285 ? 13.873 12.852 -21.017 1.00 97.56 285 VAL A O 1
ATOM 2127 N N . ASN A 1 286 ? 13.457 11.982 -18.986 1.00 96.38 286 ASN A N 1
ATOM 2128 C CA . ASN A 1 286 ? 12.003 12.142 -19.049 1.00 96.38 286 ASN A CA 1
ATOM 2129 C C . ASN A 1 286 ? 11.489 13.277 -18.163 1.00 96.38 286 ASN A C 1
ATOM 2131 O O . ASN A 1 286 ? 12.221 13.857 -17.362 1.00 96.38 286 ASN A O 1
ATOM 2135 N N . THR A 1 287 ? 10.192 13.562 -18.282 1.00 90.44 287 THR A N 1
ATOM 2136 C CA . THR A 1 287 ? 9.471 14.577 -17.497 1.00 90.44 287 THR A CA 1
ATOM 2137 C C . THR A 1 287 ? 9.482 14.337 -15.985 1.00 90.44 287 THR A C 1
ATOM 2139 O O . THR A 1 287 ? 9.194 15.260 -15.233 1.00 90.44 287 THR A O 1
ATOM 2142 N N . GLN A 1 288 ? 9.863 13.143 -15.516 1.00 91.75 288 GLN A N 1
ATOM 2143 C CA . GLN A 1 288 ? 10.091 12.846 -14.094 1.00 91.75 288 GLN A CA 1
ATOM 2144 C C . GLN A 1 288 ? 11.568 12.968 -13.682 1.00 91.75 288 GLN A C 1
ATOM 2146 O O . GLN A 1 288 ? 11.966 12.459 -12.630 1.00 91.75 288 GLN A O 1
ATOM 2151 N N . ALA A 1 289 ? 12.395 13.599 -14.519 1.00 92.50 289 ALA A N 1
ATOM 2152 C CA . ALA A 1 289 ? 13.829 13.782 -14.313 1.00 92.50 289 ALA A CA 1
ATOM 2153 C C . ALA A 1 289 ? 14.604 12.466 -14.093 1.00 92.50 289 ALA A C 1
ATOM 2155 O O . ALA A 1 289 ? 15.646 12.451 -13.433 1.00 92.50 289 ALA A O 1
ATOM 2156 N N . LYS A 1 290 ? 14.115 11.337 -14.632 1.00 94.50 290 LYS A N 1
ATOM 2157 C CA . LYS A 1 290 ? 14.856 10.067 -14.611 1.00 94.50 290 LYS A CA 1
ATOM 2158 C C . LYS A 1 290 ? 15.709 9.945 -15.868 1.00 94.50 290 LYS A C 1
ATOM 2160 O O . LYS A 1 290 ? 15.203 10.048 -16.987 1.00 94.50 290 LYS A O 1
ATOM 2165 N N . PHE A 1 291 ? 16.996 9.687 -15.663 1.00 95.06 291 PHE A N 1
ATOM 2166 C CA . PHE A 1 291 ? 17.978 9.553 -16.730 1.00 95.06 291 PHE A CA 1
ATOM 2167 C C . PHE A 1 291 ? 18.175 8.091 -17.130 1.00 95.06 291 PHE A C 1
ATOM 2169 O O . PHE A 1 291 ? 18.043 7.179 -16.311 1.00 95.06 291 PHE A O 1
ATOM 2176 N N . SER A 1 292 ? 18.498 7.854 -18.395 1.00 95.25 292 SER A N 1
ATOM 2177 C CA . SER A 1 292 ? 18.864 6.531 -18.908 1.00 95.25 292 SER A CA 1
ATOM 2178 C C . SER A 1 292 ? 20.011 6.665 -19.899 1.00 95.25 292 SER A C 1
ATOM 2180 O O . SER A 1 292 ? 20.119 7.685 -20.574 1.00 95.25 292 SER A O 1
ATOM 2182 N N . ILE A 1 293 ? 20.884 5.660 -19.960 1.00 96.56 293 ILE A N 1
ATOM 2183 C CA . ILE A 1 293 ? 22.025 5.599 -20.879 1.00 96.56 293 ILE A CA 1
ATOM 2184 C C . ILE A 1 293 ? 22.059 4.196 -21.481 1.00 96.56 293 ILE A C 1
ATOM 2186 O O . ILE A 1 293 ? 21.810 3.215 -20.781 1.00 96.56 293 ILE A O 1
ATOM 2190 N N . GLY A 1 294 ? 22.361 4.093 -22.769 1.00 92.88 294 GLY A N 1
ATOM 2191 C CA . GLY A 1 294 ? 22.462 2.824 -23.478 1.00 92.88 294 GLY A CA 1
ATOM 2192 C C . GLY A 1 294 ? 23.510 2.896 -24.576 1.00 92.88 294 GLY A C 1
ATOM 2193 O O . GLY A 1 294 ? 23.677 3.933 -25.215 1.00 92.88 294 GLY A O 1
ATOM 2194 N N . ALA A 1 295 ? 24.210 1.789 -24.797 1.00 95.12 295 ALA A N 1
ATOM 2195 C CA . ALA A 1 295 ? 25.199 1.650 -25.855 1.00 95.12 295 ALA A CA 1
ATOM 2196 C C . ALA A 1 295 ? 24.941 0.369 -26.656 1.00 95.12 295 ALA A C 1
ATOM 2198 O O . ALA A 1 295 ? 24.451 -0.618 -26.109 1.00 95.12 295 ALA A O 1
ATOM 2199 N N . GLY A 1 296 ? 25.267 0.384 -27.945 1.00 90.31 296 GLY A N 1
ATOM 2200 C CA . GLY A 1 296 ? 25.118 -0.759 -28.840 1.00 90.31 296 GLY A CA 1
ATOM 2201 C C . GLY A 1 296 ? 26.272 -0.849 -29.829 1.00 90.31 296 GLY A C 1
ATOM 2202 O O . GLY A 1 296 ? 26.794 0.176 -30.270 1.00 90.31 296 GLY A O 1
ATOM 2203 N N . LEU A 1 297 ? 26.650 -2.080 -30.171 1.00 92.25 297 LEU A N 1
ATOM 2204 C CA . LEU A 1 297 ? 27.662 -2.421 -31.169 1.00 92.25 297 LEU A CA 1
ATOM 2205 C C . LEU A 1 297 ? 27.073 -3.452 -32.134 1.00 92.25 297 LEU A C 1
ATOM 2207 O O . LEU A 1 297 ? 26.390 -4.380 -31.706 1.00 92.25 297 LEU A O 1
ATOM 2211 N N . GLY A 1 298 ? 27.351 -3.306 -33.423 1.00 87.31 298 GLY A N 1
ATOM 2212 C CA . GLY A 1 298 ? 26.989 -4.269 -34.460 1.00 87.31 298 GLY A CA 1
ATOM 2213 C C . GLY A 1 298 ? 28.163 -4.507 -35.399 1.00 87.31 298 GLY A C 1
ATOM 2214 O O . GLY A 1 298 ? 28.954 -3.597 -35.624 1.00 87.31 298 GLY A O 1
ATOM 2215 N N . TYR A 1 299 ? 28.278 -5.715 -35.949 1.00 88.44 299 TYR A N 1
ATOM 2216 C CA . TYR A 1 299 ? 29.280 -6.064 -36.957 1.00 88.44 299 TYR A CA 1
ATOM 2217 C C . TYR A 1 299 ? 28.590 -6.611 -38.206 1.00 88.44 299 TYR A C 1
ATOM 2219 O O . TYR A 1 299 ? 27.742 -7.500 -38.111 1.00 88.44 299 TYR A O 1
ATOM 2227 N N . MET A 1 300 ? 28.946 -6.083 -39.372 1.00 81.38 300 MET A N 1
ATOM 2228 C CA . MET A 1 300 ? 28.438 -6.542 -40.660 1.00 81.38 300 MET A CA 1
ATOM 2229 C C . MET A 1 300 ? 29.418 -7.539 -41.278 1.00 81.38 300 MET A C 1
ATOM 2231 O O . MET A 1 300 ? 30.488 -7.169 -41.760 1.00 81.38 300 MET A O 1
ATOM 2235 N N . PHE A 1 301 ? 29.020 -8.812 -41.298 1.00 71.94 301 PHE A N 1
ATOM 2236 C CA . PHE A 1 301 ? 29.646 -9.821 -42.145 1.00 71.94 301 PHE A CA 1
ATOM 2237 C C . PHE A 1 301 ? 29.215 -9.540 -43.595 1.00 71.94 301 PHE A C 1
ATOM 2239 O O . PHE A 1 301 ? 28.029 -9.335 -43.830 1.00 71.94 301 PHE A O 1
ATOM 2246 N N . TYR A 1 302 ? 30.165 -9.543 -44.537 1.00 65.94 302 TYR A N 1
ATOM 2247 C CA . TYR A 1 302 ? 30.037 -9.202 -45.970 1.00 65.94 302 TYR A CA 1
ATOM 2248 C C . TYR A 1 302 ? 30.196 -7.715 -46.342 1.00 65.94 302 TYR A C 1
ATOM 2250 O O . TYR A 1 302 ? 29.355 -6.868 -46.055 1.00 65.94 302 TYR A O 1
ATOM 2258 N N . LYS A 1 303 ? 31.259 -7.425 -47.107 1.00 59.03 303 LYS A N 1
ATOM 2259 C CA . LYS A 1 303 ? 31.375 -6.228 -47.949 1.00 59.03 303 LYS A CA 1
ATOM 2260 C C . LYS A 1 303 ? 30.763 -6.606 -49.303 1.00 59.03 303 LYS A C 1
ATOM 2262 O O . LYS A 1 303 ? 31.282 -7.518 -49.946 1.00 59.03 303 LYS A O 1
ATOM 2267 N N . GLN A 1 304 ? 29.655 -5.986 -49.723 1.00 55.25 304 GLN A N 1
ATOM 2268 C CA . GLN A 1 304 ? 29.235 -6.128 -51.124 1.00 55.25 304 GLN A CA 1
ATOM 2269 C C . GLN A 1 304 ? 30.420 -5.703 -52.008 1.00 55.25 304 GLN A C 1
ATOM 2271 O O . GLN A 1 304 ? 31.064 -4.701 -51.679 1.00 55.25 304 GLN A O 1
ATOM 2276 N N . PRO A 1 305 ? 30.764 -6.458 -53.068 1.00 53.78 305 PRO A N 1
ATOM 2277 C CA . PRO A 1 305 ? 31.788 -6.013 -53.998 1.00 53.78 305 PRO A CA 1
ATOM 2278 C C . PRO A 1 305 ? 31.376 -4.637 -54.520 1.00 53.78 305 PRO A C 1
ATOM 2280 O O . PRO A 1 305 ? 30.246 -4.455 -54.971 1.00 53.78 305 PRO A O 1
ATOM 2283 N N . GLU A 1 306 ? 32.276 -3.664 -54.390 1.00 52.47 306 GLU A N 1
ATOM 2284 C CA . GLU A 1 306 ? 32.103 -2.341 -54.979 1.00 52.47 306 GLU A CA 1
ATOM 2285 C C . GLU A 1 306 ? 31.810 -2.535 -56.469 1.00 52.47 306 GLU A C 1
ATOM 2287 O O . GLU A 1 306 ? 32.673 -2.976 -57.226 1.00 52.47 306 GLU A O 1
ATOM 2292 N N . VAL A 1 307 ? 30.592 -2.213 -56.909 1.00 52.94 307 VAL A N 1
ATOM 2293 C CA . VAL A 1 307 ? 30.390 -1.873 -58.315 1.00 52.94 307 VAL A CA 1
ATOM 2294 C C . VAL A 1 307 ? 31.112 -0.545 -58.485 1.00 52.94 307 VAL A C 1
ATOM 2296 O O . VAL A 1 307 ? 30.604 0.501 -58.088 1.00 52.94 307 VAL A O 1
ATOM 2299 N N . SER A 1 308 ? 32.351 -0.607 -58.966 1.00 46.31 308 SER A N 1
ATOM 2300 C CA . SER A 1 308 ? 33.194 0.558 -59.197 1.00 46.31 308 SER A CA 1
ATOM 2301 C C . SER A 1 308 ? 32.473 1.525 -60.139 1.00 46.31 308 SER A C 1
ATOM 2303 O O . SER A 1 308 ? 32.402 1.305 -61.344 1.00 46.31 308 SER A O 1
ATOM 2305 N N . THR A 1 309 ? 31.944 2.622 -59.603 1.00 51.00 309 THR A N 1
ATOM 2306 C CA . THR A 1 309 ? 31.427 3.757 -60.387 1.00 51.00 309 THR A CA 1
ATOM 2307 C C . THR A 1 309 ? 32.553 4.638 -60.941 1.00 51.00 309 THR A C 1
ATOM 2309 O O . THR A 1 309 ? 32.297 5.624 -61.629 1.00 51.00 309 THR A O 1
ATOM 2312 N N . THR A 1 310 ? 33.815 4.246 -60.736 1.00 48.81 310 THR A N 1
ATOM 2313 C CA . THR A 1 310 ? 35.027 4.911 -61.243 1.00 48.81 310 THR A CA 1
ATOM 2314 C C . THR A 1 310 ? 35.183 4.853 -62.771 1.00 48.81 310 THR A C 1
ATOM 2316 O O . THR A 1 310 ? 36.212 5.264 -63.293 1.00 48.81 310 THR A O 1
ATOM 2319 N N . SER A 1 311 ? 34.197 4.354 -63.525 1.00 52.38 311 SER A N 1
ATOM 2320 C CA . SER A 1 311 ? 34.204 4.429 -64.994 1.00 52.38 311 SER A CA 1
ATOM 2321 C C . SER A 1 311 ? 33.645 5.741 -65.550 1.00 52.38 311 SER A C 1
ATOM 2323 O O . SER A 1 311 ? 33.824 6.006 -66.736 1.00 52.38 311 SER A O 1
ATOM 2325 N N . ASN A 1 312 ? 32.992 6.581 -64.740 1.00 55.00 312 ASN A N 1
ATOM 2326 C CA . ASN A 1 312 ? 32.380 7.803 -65.264 1.00 55.00 312 ASN A CA 1
ATOM 2327 C C . ASN A 1 312 ? 33.403 8.931 -65.469 1.00 55.00 312 ASN A C 1
ATOM 2329 O O . ASN A 1 312 ? 33.441 9.490 -66.559 1.00 55.00 312 ASN A O 1
ATOM 2333 N N . ASP A 1 313 ? 34.298 9.210 -64.518 1.00 56.28 313 ASP A N 1
ATOM 2334 C CA . ASP A 1 313 ? 35.237 10.341 -64.645 1.00 56.28 313 ASP A CA 1
ATOM 2335 C C . ASP A 1 313 ? 36.265 10.156 -65.773 1.00 56.28 313 ASP A C 1
ATOM 2337 O O . ASP A 1 313 ? 36.594 11.105 -66.486 1.00 56.28 313 ASP A O 1
ATOM 2341 N N . THR A 1 314 ? 36.730 8.925 -66.019 1.00 59.03 314 THR A N 1
ATOM 2342 C CA . THR A 1 314 ? 37.649 8.642 -67.138 1.00 59.03 314 THR A CA 1
ATOM 2343 C C . THR A 1 314 ? 36.955 8.776 -68.493 1.00 59.03 314 THR A C 1
ATOM 2345 O O . THR A 1 314 ? 37.575 9.213 -69.465 1.00 59.03 314 THR A O 1
ATOM 2348 N N . ASN A 1 315 ? 35.667 8.424 -68.561 1.00 61.56 315 ASN A N 1
ATOM 2349 C CA . ASN A 1 315 ? 34.857 8.600 -69.762 1.00 61.56 315 ASN A CA 1
ATOM 2350 C C . ASN A 1 315 ? 34.516 10.075 -69.994 1.00 61.56 315 ASN A C 1
ATOM 2352 O O . ASN A 1 315 ? 34.597 10.510 -71.137 1.00 61.56 315 ASN A O 1
ATOM 2356 N N . TYR A 1 316 ? 34.229 10.858 -68.946 1.00 57.84 316 TYR A N 1
ATOM 2357 C CA . TYR A 1 316 ? 34.030 12.308 -69.055 1.00 57.84 316 TYR A CA 1
ATOM 2358 C C . TYR A 1 316 ? 35.289 13.018 -69.563 1.00 57.84 316 TYR A C 1
ATOM 2360 O O . TYR A 1 316 ? 35.199 13.791 -70.515 1.00 57.84 316 TYR A O 1
ATOM 2368 N N . MET A 1 317 ? 36.472 12.694 -69.024 1.00 63.69 317 MET A N 1
ATOM 2369 C CA . MET A 1 317 ? 37.730 13.275 -69.515 1.00 63.69 317 MET A CA 1
ATOM 2370 C C . MET A 1 317 ? 38.029 12.895 -70.972 1.00 63.69 317 MET A C 1
ATOM 2372 O O . MET A 1 317 ? 38.457 13.751 -71.746 1.00 63.69 317 MET A O 1
ATOM 2376 N N . LYS A 1 318 ? 37.773 11.641 -71.376 1.00 73.69 318 LYS A N 1
ATOM 2377 C CA . LYS A 1 318 ? 37.909 11.226 -72.784 1.00 73.69 318 LYS A CA 1
ATOM 2378 C C . LYS A 1 318 ? 36.915 11.942 -73.698 1.00 73.69 318 LYS A C 1
ATOM 2380 O O . LYS A 1 318 ? 37.325 12.407 -74.755 1.00 73.69 318 LYS A O 1
ATOM 2385 N N . LEU A 1 319 ? 35.653 12.080 -73.286 1.00 73.19 319 LEU A N 1
ATOM 2386 C CA . LEU A 1 319 ? 34.627 12.794 -74.055 1.00 73.19 319 LEU A CA 1
ATOM 2387 C C . LEU A 1 319 ? 34.964 14.278 -74.221 1.00 73.19 319 LEU A C 1
ATOM 2389 O O . LEU A 1 319 ? 34.697 14.860 -75.270 1.00 73.19 319 LEU A O 1
ATOM 2393 N N . GLU A 1 320 ? 35.524 14.913 -73.196 1.00 73.00 320 GLU A N 1
ATOM 2394 C CA . GLU A 1 320 ? 35.906 16.324 -73.254 1.00 73.00 320 GLU A CA 1
ATOM 2395 C C . GLU A 1 320 ? 37.126 16.539 -74.157 1.00 73.00 320 GLU A C 1
ATOM 2397 O O . GLU A 1 320 ? 37.153 17.474 -74.961 1.00 73.00 320 GLU A O 1
ATOM 2402 N N . GLN A 1 321 ? 38.085 15.611 -74.118 1.00 77.69 321 GLN A N 1
ATOM 2403 C CA . GLN A 1 321 ? 39.241 15.607 -75.011 1.00 77.69 321 GLN A CA 1
ATOM 2404 C C . GLN A 1 321 ? 38.842 15.339 -76.476 1.00 77.69 321 GLN A C 1
ATOM 2406 O O . GLN A 1 321 ? 39.331 16.019 -77.380 1.00 77.69 321 GLN A O 1
ATOM 2411 N N . GLU A 1 322 ? 37.909 14.413 -76.717 1.00 78.56 322 GLU A N 1
ATOM 2412 C CA . GLU A 1 322 ? 37.355 14.125 -78.047 1.00 78.56 322 GLU A CA 1
ATOM 2413 C C . GLU A 1 322 ? 36.551 15.318 -78.593 1.00 78.56 322 GLU A C 1
ATOM 2415 O O . GLU A 1 322 ? 36.765 15.742 -79.728 1.00 78.56 322 GLU A O 1
ATOM 2420 N N . ASN A 1 323 ? 35.717 15.958 -77.764 1.00 79.62 323 ASN A N 1
ATOM 2421 C CA . ASN A 1 323 ? 35.004 17.184 -78.138 1.00 79.62 323 ASN A CA 1
ATOM 2422 C C . ASN A 1 323 ? 35.952 18.351 -78.455 1.00 79.62 323 ASN A C 1
ATOM 2424 O O . ASN A 1 323 ? 35.674 19.138 -79.364 1.00 79.62 323 ASN A O 1
ATOM 2428 N N . ALA A 1 324 ? 37.064 18.485 -77.727 1.00 81.81 324 ALA A N 1
ATOM 2429 C CA . ALA A 1 324 ? 38.075 19.499 -78.017 1.00 81.81 324 ALA A CA 1
ATOM 2430 C C . ALA A 1 324 ? 38.777 19.235 -79.363 1.00 81.81 324 ALA A C 1
ATOM 2432 O O . ALA A 1 324 ? 38.963 20.170 -80.145 1.00 81.81 324 ALA A O 1
ATOM 2433 N N . SER A 1 325 ? 39.100 17.972 -79.666 1.00 83.00 325 SER A N 1
ATOM 2434 C CA . SER A 1 325 ? 39.695 17.580 -80.953 1.00 83.00 325 SER A CA 1
ATOM 2435 C C . SER A 1 325 ? 38.739 17.841 -82.119 1.00 83.00 325 SER A C 1
ATOM 2437 O O . SER A 1 325 ? 39.114 18.501 -83.088 1.00 83.00 325 SER A O 1
ATOM 2439 N N . LEU A 1 326 ? 37.471 17.438 -81.982 1.00 84.44 326 LEU A N 1
ATOM 2440 C CA . LEU A 1 326 ? 36.436 17.666 -82.995 1.00 84.44 326 LEU A CA 1
ATOM 2441 C C . LEU A 1 326 ? 36.212 19.158 -83.277 1.00 84.44 326 LEU A C 1
ATOM 2443 O O . LEU A 1 326 ? 36.000 19.548 -84.423 1.00 84.44 326 LEU A O 1
ATOM 2447 N N . ARG A 1 327 ? 36.287 20.024 -82.258 1.00 82.81 327 ARG A N 1
ATOM 2448 C CA . ARG A 1 327 ? 36.191 21.484 -82.451 1.00 82.81 327 ARG A CA 1
ATOM 2449 C C . ARG A 1 327 ? 37.365 22.049 -83.247 1.00 82.81 327 ARG A C 1
ATOM 2451 O O . ARG A 1 327 ? 37.158 22.957 -84.052 1.00 82.81 327 ARG A O 1
ATOM 2458 N N . ASN A 1 328 ? 38.572 21.534 -83.031 1.00 88.06 328 ASN A N 1
ATOM 2459 C CA . ASN A 1 328 ? 39.748 21.960 -83.786 1.00 88.06 328 ASN A CA 1
ATOM 2460 C C . ASN A 1 328 ? 39.648 21.520 -85.250 1.00 88.06 328 ASN A C 1
ATOM 2462 O O . ASN A 1 328 ? 39.806 22.358 -86.137 1.00 88.06 328 ASN A O 1
ATOM 2466 N N . GLU A 1 329 ? 39.274 20.264 -85.503 1.00 86.31 329 GLU A N 1
ATOM 2467 C CA . GLU A 1 329 ? 39.037 19.755 -86.861 1.00 86.31 329 GLU A CA 1
ATOM 2468 C C . GLU A 1 329 ? 37.923 20.533 -87.579 1.00 86.31 329 GLU A C 1
ATOM 2470 O O . GLU A 1 329 ? 38.070 20.903 -88.745 1.00 86.31 329 GLU A O 1
ATOM 2475 N N . LEU A 1 330 ? 36.834 20.869 -86.877 1.00 83.00 330 LEU A N 1
ATOM 2476 C CA . LEU A 1 330 ? 35.750 21.687 -87.428 1.00 83.00 330 LEU A CA 1
ATOM 2477 C C . LEU A 1 330 ? 36.241 23.087 -87.836 1.00 83.00 330 LEU A C 1
ATOM 2479 O O . LEU A 1 330 ? 35.854 23.604 -88.888 1.00 83.00 330 LEU A O 1
ATOM 2483 N N . ASN A 1 331 ? 37.088 23.711 -87.015 1.00 88.12 331 ASN A N 1
ATOM 2484 C CA . ASN A 1 331 ? 37.646 25.030 -87.305 1.00 88.12 331 ASN A CA 1
ATOM 2485 C C . ASN A 1 331 ? 38.617 24.991 -88.491 1.00 88.12 331 ASN A C 1
ATOM 2487 O O . ASN A 1 331 ? 38.566 25.880 -89.345 1.00 88.12 331 ASN A O 1
ATOM 2491 N N . GLU A 1 332 ? 39.454 23.957 -88.587 1.00 88.88 332 GLU A N 1
ATOM 2492 C CA . GLU A 1 332 ? 40.337 23.759 -89.739 1.00 88.88 332 GLU A CA 1
ATOM 2493 C C . GLU A 1 332 ? 39.544 23.509 -91.022 1.00 88.88 332 GLU A C 1
ATOM 2495 O O . GLU A 1 332 ? 39.816 24.148 -92.042 1.00 88.88 332 GLU A O 1
ATOM 2500 N N . LEU A 1 333 ? 38.511 22.663 -90.972 1.00 84.19 333 LEU A N 1
ATOM 2501 C CA . LEU A 1 333 ? 37.638 22.409 -92.116 1.00 84.19 333 LEU A CA 1
ATOM 2502 C C . LEU A 1 333 ? 36.927 23.691 -92.567 1.00 84.19 333 LEU A C 1
ATOM 2504 O O . LEU A 1 333 ? 36.871 23.988 -93.761 1.00 84.19 333 LEU A O 1
ATOM 2508 N N . LYS A 1 334 ? 36.441 24.505 -91.623 1.00 85.81 334 LYS A N 1
ATOM 2509 C CA . LYS A 1 334 ? 35.826 25.805 -91.924 1.00 85.81 334 LYS A CA 1
ATOM 2510 C C . LYS A 1 334 ? 36.819 26.764 -92.588 1.00 85.81 334 LYS A C 1
ATOM 2512 O O . LYS A 1 334 ? 36.454 27.442 -93.548 1.00 85.81 334 LYS A O 1
ATOM 2517 N N . ALA A 1 335 ? 38.067 26.795 -92.124 1.00 85.94 335 ALA A N 1
ATOM 2518 C CA . ALA A 1 335 ? 39.121 27.607 -92.730 1.00 85.94 335 ALA A CA 1
ATOM 2519 C C . ALA A 1 335 ? 39.481 27.128 -94.148 1.00 85.94 335 ALA A C 1
ATOM 2521 O O . ALA A 1 335 ? 39.695 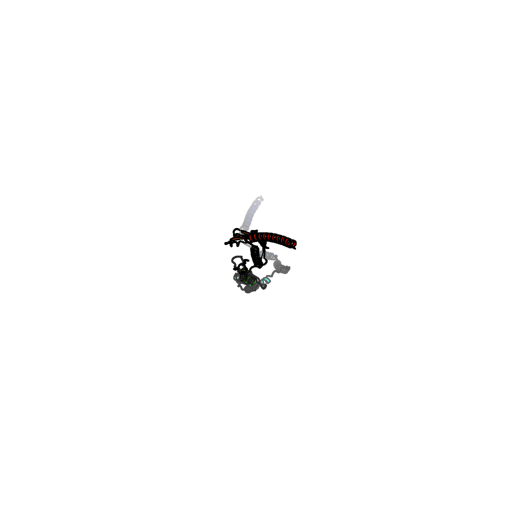27.951 -95.042 1.00 85.94 335 ALA A O 1
ATOM 2522 N N . GLN A 1 336 ? 39.507 25.813 -94.383 1.00 80.88 336 GLN A N 1
ATOM 2523 C CA . GLN A 1 336 ? 39.712 25.247 -95.719 1.00 80.88 336 GLN A CA 1
ATOM 2524 C C . GLN A 1 336 ? 38.557 25.594 -96.664 1.00 80.88 336 GLN A C 1
ATOM 2526 O O . GLN A 1 336 ? 38.810 26.025 -97.788 1.00 80.88 336 GLN A O 1
ATOM 2531 N N . ILE A 1 337 ? 37.306 25.497 -96.200 1.00 82.88 337 ILE A N 1
ATOM 2532 C CA . ILE A 1 337 ? 36.125 25.906 -96.974 1.00 82.88 337 ILE A CA 1
ATOM 2533 C C . ILE A 1 337 ? 36.202 27.390 -97.341 1.00 82.88 337 ILE A C 1
ATOM 2535 O O . ILE A 1 337 ? 35.980 27.723 -98.502 1.00 82.88 337 ILE A O 1
ATOM 2539 N N . MET A 1 338 ? 36.568 28.272 -96.404 1.00 81.25 338 MET A N 1
ATOM 2540 C CA . MET A 1 338 ? 36.729 29.705 -96.692 1.00 81.25 338 MET A CA 1
ATOM 2541 C C . MET A 1 338 ? 37.794 29.960 -97.762 1.00 81.25 338 MET A C 1
ATOM 2543 O O . MET A 1 338 ? 37.537 30.695 -98.711 1.00 81.25 338 MET A O 1
ATOM 2547 N N . LYS A 1 339 ? 38.960 29.305 -97.672 1.00 81.81 339 LYS A N 1
ATOM 2548 C CA . LYS A 1 339 ? 39.997 29.405 -98.714 1.00 81.81 339 LYS A CA 1
ATOM 2549 C C . LYS A 1 339 ? 39.509 28.889 -100.067 1.00 81.81 339 LYS A C 1
ATOM 2551 O O . LYS A 1 339 ? 39.852 29.457 -101.100 1.00 81.81 339 LYS A O 1
ATOM 2556 N N . MET A 1 340 ? 38.722 27.815 -100.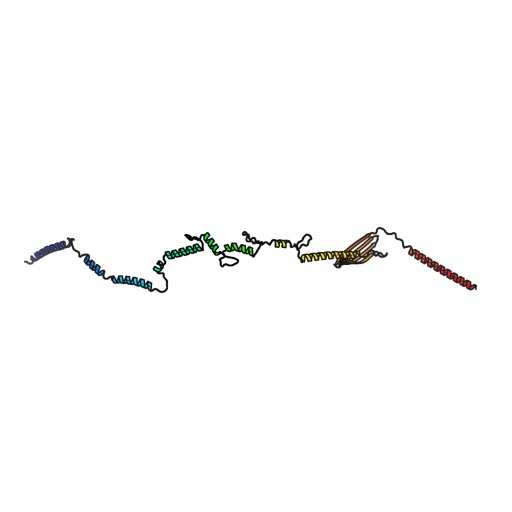074 1.00 74.69 340 MET A N 1
ATOM 2557 C CA . MET A 1 340 ? 38.167 27.248 -101.301 1.00 74.69 340 MET A CA 1
ATOM 2558 C C . MET A 1 340 ? 37.117 28.176 -101.924 1.00 74.69 340 MET A C 1
ATOM 2560 O O . MET A 1 340 ? 37.134 28.379 -103.134 1.00 74.69 340 MET A O 1
ATOM 2564 N N . GLN A 1 341 ? 36.259 28.794 -101.108 1.00 76.06 341 GLN A N 1
ATOM 2565 C CA . GLN A 1 341 ? 35.315 29.829 -101.541 1.00 76.06 341 GLN A CA 1
ATOM 2566 C C . GLN A 1 341 ? 36.044 31.044 -102.124 1.00 76.06 341 GLN A C 1
ATOM 2568 O O . GLN A 1 341 ? 35.691 31.491 -103.211 1.00 76.06 341 GLN A O 1
ATOM 2573 N N . GLU A 1 342 ? 37.103 31.516 -101.465 1.00 77.19 342 GLU A N 1
ATOM 2574 C CA . GLU A 1 342 ? 37.915 32.638 -101.947 1.00 77.19 342 GLU A CA 1
ATOM 2575 C C . GLU A 1 342 ? 38.618 32.311 -103.279 1.00 77.19 342 GLU A C 1
ATOM 2577 O O . GLU A 1 342 ? 38.690 33.152 -104.175 1.00 77.19 342 GLU A O 1
ATOM 2582 N N . MET A 1 343 ? 39.108 31.077 -103.454 1.00 75.50 343 MET A N 1
ATOM 2583 C CA . MET A 1 343 ? 39.669 30.623 -104.733 1.00 75.50 343 MET A CA 1
ATOM 2584 C C . MET A 1 343 ? 38.612 30.539 -105.840 1.00 75.50 343 MET A C 1
ATOM 2586 O O . MET A 1 343 ? 38.895 30.927 -106.969 1.00 75.50 343 MET A O 1
ATOM 2590 N N . ILE A 1 344 ? 37.400 30.067 -105.531 1.00 72.94 344 ILE A N 1
ATOM 2591 C CA . ILE A 1 344 ? 36.281 30.034 -106.486 1.00 72.94 344 ILE A CA 1
ATOM 2592 C C . ILE A 1 344 ? 35.874 31.454 -106.898 1.00 72.94 344 ILE A C 1
ATOM 2594 O O . ILE A 1 344 ? 35.583 31.692 -108.068 1.00 72.94 344 ILE A O 1
ATOM 2598 N N . GLU A 1 345 ? 35.870 32.403 -105.965 1.00 72.00 345 GLU A N 1
ATOM 2599 C CA . GLU A 1 345 ? 35.521 33.799 -106.235 1.00 72.00 345 GLU A CA 1
ATOM 2600 C C . GLU A 1 345 ? 36.566 34.503 -107.113 1.00 72.00 345 GLU A C 1
ATOM 2602 O O . GLU A 1 345 ? 36.199 35.287 -107.980 1.00 72.00 345 GLU A O 1
ATOM 2607 N N . LYS A 1 346 ? 37.851 34.146 -106.977 1.00 73.81 346 LYS A N 1
ATOM 2608 C CA . LYS A 1 346 ? 38.940 34.620 -107.856 1.00 73.81 346 LYS A CA 1
ATOM 2609 C C . LYS A 1 346 ? 38.959 33.977 -109.251 1.00 73.81 346 LYS A C 1
ATOM 2611 O O . LYS A 1 346 ? 39.719 34.431 -110.102 1.00 73.81 346 LYS A O 1
ATOM 2616 N N . LEU A 1 347 ? 38.187 32.910 -109.473 1.00 62.84 347 LEU A N 1
ATOM 2617 C CA . LEU A 1 347 ? 38.058 32.221 -110.766 1.00 62.84 347 LEU A CA 1
ATOM 2618 C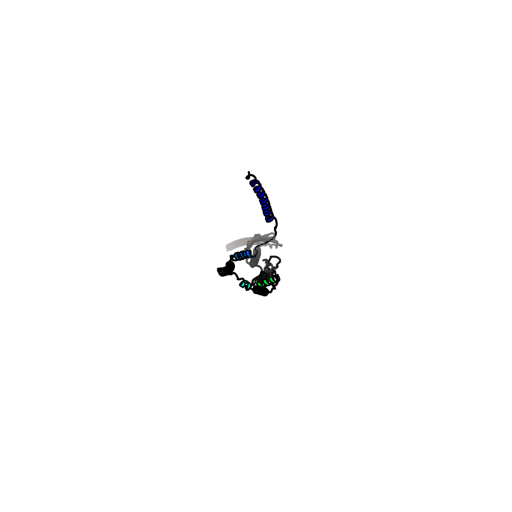 C . LEU A 1 347 ? 36.835 32.682 -111.582 1.00 62.84 347 LEU A C 1
ATOM 2620 O O . LEU A 1 347 ? 36.657 32.206 -112.705 1.00 62.84 347 LEU A O 1
ATOM 2624 N N . LYS A 1 348 ? 35.997 33.568 -111.032 1.00 51.34 348 LYS A N 1
ATOM 2625 C CA . LYS A 1 348 ? 34.929 34.273 -111.759 1.00 51.34 348 LYS A CA 1
ATOM 2626 C C . LYS A 1 348 ? 35.439 35.572 -112.369 1.00 51.34 348 LYS A C 1
ATOM 2628 O O . LYS A 1 348 ? 34.909 35.929 -113.442 1.00 51.34 348 LYS A O 1
#

Secondary structure (DSSP, 8-state):
--HHHHHHHHHHHHHHHHHHHHHHHHHHHHS---------HHHHHHHHHHHTTSS-HHHHHHHHHHHHHHHHHHHHH--SS--PPPHHHHHHS-HHHHHHHHHHHHHHHHHHHT---TT-SS--HHHHHHHHHHHTTT--SSS--S----HHHHHHHHHHHHHHHH-SS-EE--TTSS-PEEPPPHHHHHHHHTB--S---TT--SB--HHHHHHHHHHHHHHHHHHHHHHHHHHHHHHS-----SSS--EEEEEEEEEETTEEEEEEEEEEEETTEEEEEEEEEETT--EEEEEEEEE----------TTHHHHHHHHHHHHHHHHHHHHHHHHHHHHHHHHHHTT-

Nearest PDB structures (foldseek):
  3emo-assembly1_B  TM=7.176E-01  e=1.435E-06  Haemophilus influenzae
  2gr8-assembly2_F  TM=9.095E-01  e=3.907E-05  Haemophilus influenzae
  2gr7-assembly1_B  TM=9.013E-01  e=4.406E-05  Haemophilus influenzae
  6m81-assembly1_C-2  TM=5.548E-01  e=1.757E-01  Streptomyces fradiae
  3bxo-assembly1_B  TM=5.787E-01  e=7.891E-01  Streptomyces venezuelae

Foldseek 3Di:
DPVVVVVVVVVVVVVVVVVVVVVVVCVVPPDDPDDDDDPDPVVVVVVVVVVVVPVPPVVVVVVVVVVVVVVVCVVVPPPDDDDDQDPVNVVVCPPVVVVVVVVVVQVVVCVVLVHDPPPDPDQDPVSVVSVVCVQCVVDDPVDGPVRDQDPVNCVVVVVVVCCVPPHPPFWDDDPPDPDTDGDDDPVVVVLVVLADPLDDDPPTPGDHDPVSVVVVVVVVVVVVVVVQQVVQFVQQQVPWDEAPDPPPDFKDKTKGKGHGDVKIKIKIKIWGDDPQKTKIWMKMAIPVRDIDIDIDMDGDDDDDPPPPPVPPVVVVVVVVVVVVVVVVVVVVVVVVVVVVVVVVVVVD

Solvent-accessible surface area (backbone atoms only — not comparable to full-atom values): 20606 Å² total; per-residue (Å²): 144,63,76,78,60,56,59,59,55,56,52,55,53,50,52,57,51,52,57,52,51,58,55,53,57,53,56,70,74,72,61,71,102,63,82,89,85,82,92,60,76,66,70,54,49,55,54,55,58,59,59,64,70,71,64,51,64,68,58,51,54,50,45,51,53,48,49,54,48,48,56,54,46,59,71,64,68,68,80,71,91,71,96,71,80,46,72,67,57,55,62,66,53,34,70,63,59,56,50,49,51,49,52,51,51,49,50,51,49,22,60,76,64,70,44,86,69,82,90,60,92,65,85,50,70,71,54,52,51,51,46,57,52,58,46,34,51,78,42,45,96,88,58,81,61,86,42,44,83,44,73,68,56,46,63,67,47,48,57,54,51,50,40,71,74,74,42,96,84,37,76,61,82,56,94,86,52,106,59,82,52,80,54,78,53,69,69,59,50,52,58,53,69,45,49,38,92,62,68,91,50,99,88,52,90,46,48,64,53,72,67,53,52,50,55,52,50,52,51,52,51,51,53,51,51,53,51,37,32,53,50,2,25,50,45,2,49,68,61,37,80,74,72,66,64,77,89,84,42,46,57,44,80,36,68,30,65,20,64,34,90,97,27,42,13,43,14,40,32,43,29,29,52,57,97,52,32,37,41,39,41,33,39,24,38,18,83,83,74,52,73,50,76,51,74,49,77,47,73,58,85,79,79,76,80,78,80,73,72,77,61,52,66,62,48,51,54,50,51,52,52,49,53,52,51,52,52,51,53,52,51,52,52,50,52,50,51,52,53,50,51,54,53,54,62,74,72,110

InterPro domains:
  IPR045584 Pilin-like [SSF54523] (227-301)

pLDDT: mean 73.0, std 17.11, range [31.34, 98.19]

Radius of gyration: 89.77 Å; Cα contacts (8 Å, |Δi|>4): 272; chains: 1; bounding box: 96×54×329 Å

Organism: NCBI:txid1384509